Protein AF-0000000085048408 (afdb_homodimer)

Structure (mmCIF, N/CA/C/O backbone):
data_AF-0000000085048408-model_v1
#
loop_
_entity.id
_entity.type
_entity.pdbx_description
1 polymer 'Transmembrane protein'
#
loop_
_atom_site.group_PDB
_atom_site.id
_atom_site.type_symbol
_atom_site.label_atom_id
_atom_site.label_alt_id
_atom_site.label_comp_id
_atom_site.label_asym_id
_atom_site.label_entity_id
_atom_site.label_seq_id
_atom_site.pdbx_PDB_ins_code
_atom_site.Cartn_x
_atom_site.Cartn_y
_atom_site.Cartn_z
_atom_site.occupancy
_atom_site.B_iso_or_equiv
_atom_site.auth_seq_id
_atom_site.auth_comp_id
_atom_site.auth_asym_id
_atom_site.auth_atom_id
_atom_site.pdbx_PDB_model_num
ATOM 1 N N . MET A 1 1 ? -21.219 2.717 27.375 1 43.56 1 MET A N 1
ATOM 2 C CA . MET A 1 1 ? -20.125 3.461 26.766 1 43.56 1 MET A CA 1
ATOM 3 C C . MET A 1 1 ? -20.656 4.664 25.984 1 43.56 1 MET A C 1
ATOM 5 O O . MET A 1 1 ? -21.641 4.559 25.266 1 43.56 1 MET A O 1
ATOM 9 N N . ASN A 1 2 ? -20.5 5.809 26.312 1 48.56 2 ASN A N 1
ATOM 10 C CA . ASN A 1 2 ? -20.953 7.035 25.656 1 48.56 2 ASN A CA 1
ATOM 11 C C . ASN A 1 2 ? -20.469 7.109 24.219 1 48.56 2 ASN A C 1
ATOM 13 O O . ASN A 1 2 ? -19.281 7.316 23.953 1 48.56 2 ASN A O 1
ATOM 17 N N . LEU A 1 3 ? -21.125 6.461 23.297 1 58.81 3 LEU A N 1
ATOM 18 C CA . LEU A 1 3 ? -20.906 6.398 21.859 1 58.81 3 LEU A CA 1
ATOM 19 C C . LEU A 1 3 ? -20.766 7.793 21.266 1 58.81 3 LEU A C 1
ATOM 21 O O . LEU A 1 3 ? -20.75 7.957 20.047 1 58.81 3 LEU A O 1
ATOM 25 N N . LYS A 1 4 ? -20.688 8.773 22.141 1 65.94 4 LYS A N 1
ATOM 26 C CA . LYS A 1 4 ? -20.734 10.164 21.688 1 65.94 4 LYS A CA 1
ATOM 27 C C . LYS A 1 4 ? -19.344 10.711 21.422 1 65.94 4 LYS A C 1
ATOM 29 O O . LYS A 1 4 ? -19.188 11.75 20.781 1 65.94 4 LYS A O 1
ATOM 34 N N . THR A 1 5 ? -18.375 9.93 21.969 1 79.12 5 THR A N 1
ATOM 35 C CA . THR A 1 5 ? -17.047 10.492 21.734 1 79.12 5 THR A CA 1
ATOM 36 C C . THR A 1 5 ? -16.484 10.008 20.391 1 79.12 5 THR A C 1
ATOM 38 O O . THR A 1 5 ? -16.875 8.945 19.906 1 79.12 5 THR A O 1
ATOM 41 N N . PRO A 1 6 ? -15.758 10.781 19.75 1 79.81 6 PRO A N 1
ATOM 42 C CA . PRO A 1 6 ? -15.141 10.398 18.469 1 79.81 6 PRO A CA 1
ATOM 43 C C . PRO A 1 6 ? -14.414 9.055 18.547 1 79.81 6 PRO A C 1
ATOM 45 O O . PRO A 1 6 ? -14.484 8.266 17.609 1 79.81 6 PRO A O 1
ATOM 48 N N . ALA A 1 7 ? -13.859 8.781 19.641 1 82.69 7 ALA A N 1
ATOM 49 C CA . ALA A 1 7 ? -13.156 7.516 19.812 1 82.69 7 ALA A CA 1
ATOM 50 C C . ALA A 1 7 ? -14.133 6.348 19.844 1 82.69 7 ALA A C 1
ATOM 52 O O . ALA A 1 7 ? -13.859 5.277 19.297 1 82.69 7 ALA A O 1
ATOM 53 N N . ALA A 1 8 ? -15.188 6.562 20.516 1 84.75 8 ALA A N 1
ATOM 54 C CA . ALA A 1 8 ? -16.203 5.523 20.594 1 84.75 8 ALA A CA 1
ATOM 55 C C . ALA A 1 8 ? -16.859 5.273 19.25 1 84.75 8 ALA A C 1
ATOM 57 O O . ALA A 1 8 ? -17.094 4.125 18.859 1 84.75 8 ALA A O 1
ATOM 58 N N . GLU A 1 9 ? -17.141 6.328 18.562 1 88 9 GLU A N 1
ATOM 59 C CA . GLU A 1 9 ? -17.703 6.203 17.219 1 88 9 GLU A CA 1
ATOM 60 C C . GLU A 1 9 ? -16.75 5.441 16.297 1 88 9 GLU A C 1
ATOM 62 O O . GLU A 1 9 ? -17.188 4.594 15.508 1 88 9 GLU A O 1
ATOM 67 N N . TYR A 1 10 ? -15.523 5.789 16.406 1 91.56 10 TYR A N 1
ATOM 68 C CA . TYR A 1 10 ? -14.5 5.09 15.641 1 91.56 10 TYR A CA 1
ATOM 69 C C . TYR A 1 10 ? -14.484 3.604 15.969 1 91.56 10 TYR A C 1
ATOM 71 O O . TYR A 1 10 ? -14.508 2.762 15.062 1 91.56 10 TYR A O 1
ATOM 79 N N . ALA A 1 11 ? -14.492 3.25 17.188 1 91.94 11 ALA A N 1
ATOM 80 C CA . ALA A 1 11 ? -14.422 1.857 17.625 1 91.94 11 ALA A CA 1
ATOM 81 C C . ALA A 1 11 ? -15.648 1.076 17.141 1 91.94 11 ALA A C 1
ATOM 83 O O . ALA A 1 11 ? -15.523 -0.067 16.703 1 91.94 11 ALA A O 1
ATOM 84 N N . ILE A 1 12 ? -16.781 1.684 17.266 1 92.94 12 ILE A N 1
ATOM 85 C CA . ILE A 1 12 ? -18.016 1.02 16.859 1 92.94 12 ILE A CA 1
ATOM 86 C C . ILE A 1 12 ? -18.031 0.821 15.344 1 92.94 12 ILE A C 1
ATOM 88 O O . ILE A 1 12 ? -18.359 -0.266 14.859 1 92.94 12 ILE A O 1
ATOM 92 N N . GLN A 1 13 ? -17.688 1.889 14.625 1 94.81 13 GLN A N 1
ATOM 93 C CA . GLN A 1 13 ? -17.672 1.788 13.172 1 94.81 13 GLN A CA 1
ATOM 94 C C . GLN A 1 13 ? -16.672 0.729 12.703 1 94.81 13 GLN A C 1
ATOM 96 O O . GLN A 1 13 ? -16.984 -0.072 11.82 1 94.81 13 GLN A O 1
ATOM 101 N N . MET A 1 14 ? -15.555 0.75 13.359 1 96.06 14 MET A N 1
ATOM 102 C CA . MET A 1 14 ? -14.547 -0.249 13.023 1 96.06 14 MET A CA 1
ATOM 103 C C . MET A 1 14 ? -15.055 -1.656 13.32 1 96.06 14 MET A C 1
ATOM 105 O O . MET A 1 14 ? -14.875 -2.57 12.516 1 96.06 14 MET A O 1
ATOM 109 N N . THR A 1 15 ? -15.633 -1.834 14.484 1 95.88 15 THR A N 1
ATOM 110 C CA . THR A 1 15 ? -16.172 -3.135 14.875 1 95.88 15 THR A CA 1
ATOM 111 C C . THR A 1 15 ? -17.25 -3.6 13.906 1 95.88 15 THR A C 1
ATOM 113 O O . THR A 1 15 ? -17.266 -4.77 13.508 1 95.88 15 THR A O 1
ATOM 116 N N . LEU A 1 16 ? -18.031 -2.682 13.523 1 97.06 16 LEU A N 1
ATOM 117 C CA . LEU A 1 16 ? -19.109 -3.016 12.602 1 97.06 16 LEU A CA 1
ATOM 118 C C . LEU A 1 16 ? -18.562 -3.434 11.242 1 97.06 16 LEU A C 1
ATOM 120 O O . LEU A 1 16 ? -19.016 -4.41 10.656 1 97.06 16 LEU A O 1
ATOM 124 N N . TRP A 1 17 ? -17.578 -2.697 10.734 1 97.75 17 TRP A N 1
ATOM 125 C CA . TRP A 1 17 ? -16.969 -3.045 9.461 1 97.75 17 TRP A CA 1
ATOM 126 C C . TRP A 1 17 ? -16.266 -4.395 9.547 1 97.75 17 TRP A C 1
ATOM 128 O O . TRP A 1 17 ? -16.312 -5.188 8.602 1 97.75 17 TRP A O 1
ATOM 138 N N . MET A 1 18 ? -15.664 -4.656 10.68 1 97.12 18 MET A N 1
ATOM 139 C CA . MET A 1 18 ? -14.945 -5.914 10.852 1 97.12 18 MET A CA 1
ATOM 140 C C . MET A 1 18 ? -15.914 -7.086 10.969 1 97.12 18 MET A C 1
ATOM 142 O O . MET A 1 18 ? -15.633 -8.18 10.469 1 97.12 18 MET A O 1
ATOM 146 N N . ALA A 1 19 ? -16.969 -6.891 11.664 1 97.94 19 ALA A N 1
ATOM 147 C CA . ALA A 1 19 ? -18 -7.922 11.742 1 97.94 19 ALA A CA 1
ATOM 148 C C . ALA A 1 19 ? -18.578 -8.219 10.359 1 97.94 19 ALA A C 1
ATOM 150 O O . ALA A 1 19 ? -18.766 -9.391 10 1 97.94 19 ALA A O 1
ATOM 151 N N . LEU A 1 20 ? -18.875 -7.145 9.664 1 98.12 20 LEU A N 1
ATOM 152 C CA . LEU A 1 20 ? -19.375 -7.32 8.305 1 98.12 20 LEU A CA 1
ATOM 153 C C . LEU A 1 20 ? -18.359 -8.039 7.43 1 98.12 20 LEU A C 1
ATOM 155 O O . LEU A 1 20 ? -18.719 -8.891 6.613 1 98.12 20 LEU A O 1
ATOM 159 N N . TYR A 1 21 ? -17.141 -7.723 7.551 1 98.19 21 TYR A N 1
ATOM 160 C CA . TYR A 1 21 ? -16.062 -8.406 6.84 1 98.19 21 TYR A CA 1
ATOM 161 C C . TYR A 1 21 ? -16.062 -9.898 7.137 1 98.19 21 TYR A C 1
ATOM 163 O O . TYR A 1 21 ? -16.047 -10.719 6.215 1 98.19 21 TYR A O 1
ATOM 171 N N . ALA A 1 22 ? -16.062 -10.227 8.414 1 98.31 22 ALA A N 1
ATOM 172 C CA . ALA A 1 22 ? -16.062 -11.625 8.82 1 98.31 22 ALA A CA 1
ATOM 173 C C . ALA A 1 22 ? -17.266 -12.367 8.234 1 98.31 22 ALA A C 1
ATOM 175 O O . ALA A 1 22 ? -17.109 -13.461 7.68 1 98.31 22 ALA A O 1
ATOM 176 N N . GLY A 1 23 ? -18.391 -11.773 8.344 1 98.38 23 GLY A N 1
ATOM 177 C CA . GLY A 1 23 ? -19.594 -12.398 7.816 1 98.38 23 GLY A CA 1
ATOM 178 C C . GLY A 1 23 ? -19.531 -12.609 6.312 1 98.38 23 GLY A C 1
ATOM 179 O O . GLY A 1 23 ? -19.875 -13.68 5.82 1 98.38 23 GLY A O 1
ATOM 180 N N . LEU A 1 24 ? -19.172 -11.562 5.594 1 98.25 24 LEU A N 1
ATOM 181 C CA . LEU A 1 24 ? -19.109 -11.648 4.141 1 98.25 24 LEU A CA 1
ATOM 182 C C . LEU A 1 24 ? -18.031 -12.641 3.701 1 98.25 24 LEU A C 1
ATOM 184 O O . LEU A 1 24 ? -18.219 -13.352 2.711 1 98.25 24 LEU A O 1
ATOM 188 N N . LEU A 1 25 ? -16.938 -12.641 4.422 1 97.56 25 LEU A N 1
ATOM 189 C CA . LEU A 1 25 ? -15.875 -13.586 4.094 1 97.56 25 LEU A CA 1
ATOM 190 C C . LEU A 1 25 ? -16.328 -15.023 4.312 1 97.56 25 LEU A C 1
ATOM 192 O O . LEU A 1 25 ? -16.188 -15.867 3.426 1 97.56 25 LEU A O 1
ATOM 196 N N . ILE A 1 26 ? -16.859 -15.273 5.477 1 98 26 ILE A N 1
ATOM 197 C CA . ILE A 1 26 ? -17.344 -16.609 5.801 1 98 26 ILE A CA 1
ATOM 198 C C . ILE A 1 26 ? -18.438 -17.016 4.82 1 98 26 ILE A C 1
ATOM 200 O O . ILE A 1 26 ? -18.438 -18.141 4.309 1 98 26 ILE A O 1
ATOM 204 N N . GLY A 1 27 ? -19.328 -16.141 4.617 1 97.88 27 GLY A N 1
ATOM 205 C CA . GLY A 1 27 ? -20.391 -16.422 3.664 1 97.88 27 GLY A CA 1
ATOM 206 C C . GLY A 1 27 ? -19.875 -16.734 2.273 1 97.88 27 GLY A C 1
ATOM 207 O O . GLY A 1 27 ? -20.344 -17.656 1.622 1 97.88 27 GLY A O 1
ATOM 208 N N . ALA A 1 28 ? -18.969 -15.938 1.791 1 97.25 28 ALA A N 1
ATOM 209 C CA . ALA A 1 28 ? -18.391 -16.172 0.472 1 97.25 28 ALA A CA 1
ATOM 210 C C . ALA A 1 28 ? -17.688 -17.531 0.41 1 97.25 28 ALA A C 1
ATOM 212 O O . ALA A 1 28 ? -17.875 -18.281 -0.547 1 97.25 28 ALA A O 1
ATOM 213 N N . ILE A 1 29 ? -16.969 -17.844 1.441 1 96.88 29 ILE A N 1
ATOM 214 C CA . ILE A 1 29 ? -16.219 -19.094 1.489 1 96.88 29 ILE A CA 1
ATOM 215 C C . ILE A 1 29 ? -17.188 -20.281 1.483 1 96.88 29 ILE A C 1
ATOM 217 O O . ILE A 1 29 ? -17.031 -21.219 0.712 1 96.88 29 ILE A O 1
ATOM 221 N N . LEU A 1 30 ? -18.188 -20.172 2.301 1 97.44 30 LEU A N 1
ATOM 222 C CA . LEU A 1 30 ? -19.156 -21.25 2.398 1 97.44 30 LEU A CA 1
ATOM 223 C C . LEU A 1 30 ? -19.891 -21.438 1.081 1 97.44 30 LEU A C 1
ATOM 225 O O . LEU A 1 30 ? -20.109 -22.578 0.638 1 97.44 30 LEU A O 1
ATOM 229 N N . TYR A 1 31 ? -20.266 -20.328 0.541 1 97.56 31 TYR A N 1
ATOM 230 C CA . TYR A 1 31 ? -20.984 -20.406 -0.722 1 97.56 31 TYR A CA 1
ATOM 231 C C . TYR A 1 31 ? -20.109 -21 -1.818 1 97.56 31 TYR A C 1
ATOM 233 O O . TYR A 1 31 ? -20.547 -21.859 -2.578 1 97.56 31 TYR A O 1
ATOM 241 N N . ILE A 1 32 ? -18.938 -20.562 -1.934 1 95.94 32 ILE A N 1
ATOM 242 C CA . ILE A 1 32 ? -18.016 -20.984 -2.99 1 95.94 32 ILE A CA 1
ATOM 243 C C . ILE A 1 32 ? -17.672 -22.469 -2.809 1 95.94 32 ILE A C 1
ATOM 245 O O . ILE A 1 32 ? -17.609 -23.219 -3.781 1 95.94 32 ILE A O 1
ATOM 249 N N . LYS A 1 33 ? -17.484 -22.828 -1.554 1 95.62 33 LYS A N 1
ATOM 250 C CA . LYS A 1 33 ? -17.172 -24.219 -1.265 1 95.62 33 LYS A CA 1
ATOM 251 C C . LYS A 1 33 ? -18.359 -25.125 -1.596 1 95.62 33 LYS A C 1
ATOM 253 O O . LYS A 1 33 ? -18.172 -26.234 -2.094 1 95.62 33 LYS A O 1
ATOM 258 N N . ALA A 1 34 ? -19.5 -24.672 -1.442 1 96.81 34 ALA A N 1
ATOM 259 C CA . ALA A 1 34 ? -20.703 -25.469 -1.607 1 96.81 34 ALA A CA 1
ATOM 260 C C . ALA A 1 34 ? -21.125 -25.531 -3.072 1 96.81 34 ALA A C 1
ATOM 262 O O . ALA A 1 34 ? -21.609 -26.562 -3.541 1 96.81 34 ALA A O 1
ATOM 263 N N . ASN A 1 35 ? -20.922 -24.422 -3.822 1 97.38 35 ASN A N 1
ATOM 264 C CA . ASN A 1 35 ? -21.547 -24.328 -5.141 1 97.38 35 ASN A CA 1
ATOM 265 C C . ASN A 1 35 ? -20.5 -24.281 -6.246 1 97.38 35 ASN A C 1
ATOM 267 O O . ASN A 1 35 ? -20.828 -24.422 -7.426 1 97.38 35 ASN A O 1
ATOM 271 N N . HIS A 1 36 ? -19.281 -23.984 -5.941 1 96.12 36 HIS A N 1
ATOM 272 C CA . HIS A 1 36 ? -18.172 -23.922 -6.879 1 96.12 36 HIS A CA 1
ATOM 273 C C . HIS A 1 36 ? -18.5 -23.047 -8.078 1 96.12 36 HIS A C 1
ATOM 275 O O . HIS A 1 36 ? -18.375 -23.469 -9.227 1 96.12 36 HIS A O 1
ATOM 281 N N . PRO A 1 37 ? -18.953 -21.844 -7.711 1 95.62 37 PRO A N 1
ATOM 282 C CA . PRO A 1 37 ? -19.297 -20.922 -8.805 1 95.62 37 PRO A CA 1
ATOM 283 C C . PRO A 1 37 ? -18.094 -20.578 -9.688 1 95.62 37 PRO A C 1
ATOM 285 O O . PRO A 1 37 ? -16.953 -20.734 -9.25 1 95.62 37 PRO A O 1
ATOM 288 N N . THR A 1 38 ? -18.344 -20.219 -10.969 1 93.12 38 THR A N 1
ATOM 289 C CA . THR A 1 38 ? -17.297 -19.812 -11.898 1 93.12 38 THR A CA 1
ATOM 290 C C . THR A 1 38 ? -17.672 -18.5 -12.586 1 93.12 38 THR A C 1
ATOM 292 O O . THR A 1 38 ? -18.75 -17.969 -12.359 1 93.12 38 THR A O 1
ATOM 295 N N . GLY A 1 39 ? -16.688 -17.922 -13.219 1 93.5 39 GLY A N 1
ATOM 296 C CA . GLY A 1 39 ? -16.969 -16.75 -14.039 1 93.5 39 GLY A CA 1
ATOM 297 C C . GLY A 1 39 ? -17.281 -15.516 -13.219 1 93.5 39 GLY A C 1
ATOM 298 O O . GLY A 1 39 ? -16.656 -15.273 -12.188 1 93.5 39 GLY A O 1
ATOM 299 N N . PRO A 1 40 ? -18.203 -14.664 -13.711 1 95.31 40 PRO A N 1
ATOM 300 C CA . PRO A 1 40 ? -18.5 -13.375 -13.086 1 95.31 40 PRO A CA 1
ATOM 301 C C . PRO A 1 40 ? -19.031 -13.508 -11.664 1 95.31 40 PRO A C 1
ATOM 303 O O . PRO A 1 40 ? -18.781 -12.641 -10.82 1 95.31 40 PRO A O 1
ATOM 306 N N . LEU A 1 41 ? -19.75 -14.578 -11.406 1 96.5 41 LEU A N 1
ATOM 307 C CA . LEU A 1 41 ? -20.281 -14.773 -10.062 1 96.5 41 LEU A CA 1
ATOM 308 C C . LEU A 1 41 ? -19.156 -14.992 -9.055 1 96.5 41 LEU A C 1
ATOM 310 O O . LEU A 1 41 ? -19.203 -14.453 -7.949 1 96.5 41 LEU A O 1
ATOM 314 N N . LEU A 1 42 ? -18.141 -15.781 -9.414 1 96.88 42 LEU A N 1
ATOM 315 C CA . LEU A 1 42 ? -17 -16.016 -8.539 1 96.88 42 LEU A CA 1
ATOM 316 C C . LEU A 1 42 ? -16.266 -14.703 -8.258 1 96.88 42 LEU A C 1
ATOM 318 O O . LEU A 1 42 ? -15.875 -14.438 -7.121 1 96.88 42 LEU A O 1
ATOM 322 N N . TYR A 1 43 ? -16.156 -13.93 -9.32 1 96.5 43 TYR A N 1
ATOM 323 C CA . TYR A 1 43 ? -15.484 -12.641 -9.164 1 96.5 43 TYR A CA 1
ATOM 324 C C . TYR A 1 43 ? -16.281 -11.719 -8.258 1 96.5 43 TYR A C 1
ATOM 326 O O . TYR A 1 43 ? -15.711 -11.031 -7.406 1 96.5 43 TYR A O 1
ATOM 334 N N . ALA A 1 44 ? -17.547 -11.68 -8.414 1 97.12 44 ALA A N 1
ATOM 335 C CA . ALA A 1 44 ? -18.406 -10.852 -7.578 1 97.12 44 ALA A CA 1
ATOM 336 C C . ALA A 1 44 ? -18.328 -11.273 -6.117 1 97.12 44 ALA A C 1
ATOM 338 O O . ALA A 1 44 ? -18.219 -10.438 -5.223 1 97.12 44 ALA A O 1
ATOM 339 N N . LEU A 1 45 ? -18.375 -12.531 -5.887 1 97.56 45 LEU A N 1
ATOM 340 C CA . LEU A 1 45 ? -18.297 -13.062 -4.531 1 97.56 45 LEU A CA 1
ATOM 341 C C . LEU A 1 45 ? -16.938 -12.75 -3.908 1 97.56 45 LEU A C 1
ATOM 343 O O . LEU A 1 45 ? -16.844 -12.461 -2.713 1 97.56 45 LEU A O 1
ATOM 347 N N . ALA A 1 46 ? -15.922 -12.836 -4.75 1 96.94 46 ALA A N 1
ATOM 348 C CA . ALA A 1 46 ? -14.555 -12.625 -4.273 1 96.94 46 ALA A CA 1
ATOM 349 C C . ALA A 1 46 ? -14.359 -11.195 -3.781 1 96.94 46 ALA A C 1
ATOM 351 O O . ALA A 1 46 ? -13.547 -10.945 -2.891 1 96.94 46 ALA A O 1
ATOM 352 N N . VAL A 1 47 ? -15.094 -10.258 -4.293 1 97.5 47 VAL A N 1
ATOM 353 C CA . VAL A 1 47 ? -14.914 -8.844 -4 1 97.5 47 VAL A CA 1
ATOM 354 C C . VAL A 1 47 ? -15.672 -8.477 -2.727 1 97.5 47 VAL A C 1
ATOM 356 O O . VAL A 1 47 ? -15.352 -7.477 -2.076 1 97.5 47 VAL A O 1
ATOM 359 N N . LEU A 1 48 ? -16.578 -9.25 -2.326 1 97.62 48 LEU A N 1
ATOM 360 C CA . LEU A 1 48 ? -17.516 -8.914 -1.252 1 97.62 48 LEU A CA 1
ATOM 361 C C . LEU A 1 48 ? -16.75 -8.609 0.04 1 97.62 48 LEU A C 1
ATOM 363 O O . LEU A 1 48 ? -17 -7.578 0.675 1 97.62 48 LEU A O 1
ATOM 367 N N . PRO A 1 49 ? -15.789 -9.422 0.471 1 97.44 49 PRO A N 1
ATOM 368 C CA . PRO A 1 49 ? -15.109 -9.156 1.739 1 97.44 49 PRO A CA 1
ATOM 369 C C . PRO A 1 49 ? -14.266 -7.879 1.699 1 97.44 49 PRO A C 1
ATOM 371 O O . PRO A 1 49 ? -13.953 -7.312 2.746 1 97.44 49 PRO A O 1
ATOM 374 N N . ALA A 1 50 ? -13.883 -7.48 0.523 1 97.88 50 ALA A N 1
ATOM 375 C CA . ALA A 1 50 ? -13.055 -6.281 0.382 1 97.88 50 ALA A CA 1
ATOM 376 C C . ALA A 1 50 ? -13.859 -5.02 0.684 1 97.88 50 ALA A C 1
ATOM 378 O O . ALA A 1 50 ? -13.305 -4.004 1.096 1 97.88 50 ALA A O 1
ATOM 379 N N . LEU A 1 51 ? -15.156 -5.023 0.506 1 98.06 51 LEU A N 1
ATOM 380 C CA . LEU A 1 51 ? -16 -3.844 0.669 1 98.06 51 LEU A CA 1
ATOM 381 C C . LEU A 1 51 ? -15.945 -3.33 2.104 1 98.06 51 LEU A C 1
ATOM 383 O O . LEU A 1 51 ? -15.664 -2.152 2.336 1 98.06 51 LEU A O 1
ATOM 387 N N . PRO A 1 52 ? -16.094 -4.211 3.102 1 98.44 52 PRO A N 1
ATOM 388 C CA . PRO A 1 52 ? -15.969 -3.725 4.477 1 98.44 52 PRO A CA 1
ATOM 389 C C . PRO A 1 52 ? -14.562 -3.219 4.805 1 98.44 52 PRO A C 1
ATOM 391 O O . PRO A 1 52 ? -14.406 -2.322 5.637 1 98.44 52 PRO A O 1
ATOM 394 N N . ILE A 1 53 ? -13.586 -3.791 4.199 1 97.94 53 ILE A N 1
ATOM 395 C CA . ILE A 1 53 ? -12.227 -3.285 4.383 1 97.94 53 ILE A CA 1
ATOM 396 C C . ILE A 1 53 ? -12.148 -1.837 3.908 1 97.94 53 ILE A C 1
ATOM 398 O O . ILE A 1 53 ? -11.516 -1 4.555 1 97.94 53 ILE A O 1
ATOM 402 N N . GLY A 1 54 ? -12.812 -1.579 2.771 1 98.19 54 GLY A N 1
ATOM 403 C CA . GLY A 1 54 ? -12.953 -0.193 2.355 1 98.19 54 GLY A CA 1
ATOM 404 C C . GLY A 1 54 ? -13.602 0.684 3.41 1 98.19 54 GLY A C 1
ATOM 405 O O . GLY A 1 54 ? -13.195 1.827 3.615 1 98.19 54 GLY A O 1
ATOM 406 N N . GLY A 1 55 ? -14.602 0.186 4.055 1 98.06 55 GLY A N 1
ATOM 407 C CA . GLY A 1 55 ? -15.25 0.906 5.141 1 98.06 55 GLY A CA 1
ATOM 408 C C . GLY A 1 55 ? -14.297 1.249 6.273 1 98.06 55 GLY A C 1
ATOM 409 O O . GLY A 1 55 ? -14.367 2.342 6.84 1 98.06 55 GLY A O 1
ATOM 410 N N . THR A 1 56 ? -13.422 0.306 6.605 1 97.94 56 THR A N 1
ATOM 411 C CA . THR A 1 56 ? -12.461 0.572 7.672 1 97.94 56 THR A CA 1
ATOM 412 C C . THR A 1 56 ? -11.492 1.675 7.266 1 97.94 56 THR A C 1
ATOM 414 O O . THR A 1 56 ? -11.07 2.479 8.102 1 97.94 56 THR A O 1
ATOM 417 N N . ILE A 1 57 ? -11.156 1.731 6.012 1 97.94 57 ILE A N 1
ATOM 418 C CA . ILE A 1 57 ? -10.234 2.738 5.504 1 97.94 57 ILE A CA 1
ATOM 419 C C . ILE A 1 57 ? -10.875 4.121 5.598 1 97.94 57 ILE A C 1
ATOM 421 O O . ILE A 1 57 ? -10.273 5.055 6.137 1 97.94 57 ILE A O 1
ATOM 425 N N . VAL A 1 58 ? -12.125 4.219 5.125 1 97 58 VAL A N 1
ATOM 426 C CA . VAL A 1 58 ? -12.844 5.488 5.168 1 97 58 VAL A CA 1
ATOM 427 C C . VAL A 1 58 ? -13.008 5.934 6.621 1 97 58 VAL A C 1
ATOM 429 O O . VAL A 1 58 ? -12.836 7.113 6.934 1 97 58 VAL A O 1
ATOM 432 N N . THR A 1 59 ? -13.336 4.996 7.465 1 97.5 59 THR A N 1
ATOM 433 C CA . THR A 1 59 ? -13.5 5.293 8.883 1 97.5 59 THR A CA 1
ATOM 434 C C . THR A 1 59 ? -12.195 5.836 9.477 1 97.5 59 THR A C 1
ATOM 436 O O . THR A 1 59 ? -12.211 6.812 10.227 1 97.5 59 THR A O 1
ATOM 439 N N . PHE A 1 60 ? -11.109 5.188 9.125 1 96.88 60 PHE A N 1
ATOM 440 C CA . PHE A 1 60 ? -9.805 5.602 9.625 1 96.88 60 PHE A CA 1
ATOM 441 C C . PHE A 1 60 ? -9.445 6.988 9.109 1 96.88 60 PHE A C 1
ATOM 443 O O . PHE A 1 60 ? -8.984 7.84 9.867 1 96.88 60 PHE A O 1
ATOM 450 N N . LEU A 1 61 ? -9.672 7.285 7.793 1 95.56 61 LEU A N 1
ATOM 451 C CA . LEU A 1 61 ? -9.375 8.586 7.199 1 95.56 61 LEU A CA 1
ATOM 452 C C . LEU A 1 61 ? -10.234 9.68 7.824 1 95.56 61 LEU A C 1
ATOM 454 O O . LEU A 1 61 ? -9.75 10.781 8.086 1 95.56 61 LEU A O 1
ATOM 458 N N . ARG A 1 62 ? -11.516 9.414 8.07 1 94.44 62 ARG A N 1
ATOM 459 C CA . ARG A 1 62 ? -12.398 10.367 8.719 1 94.44 62 ARG A CA 1
ATOM 460 C C . ARG A 1 62 ? -11.953 10.641 10.156 1 94.44 62 ARG A C 1
ATOM 462 O O . ARG A 1 62 ? -12.078 11.766 10.648 1 94.44 62 ARG A O 1
ATOM 469 N N . PHE A 1 63 ? -11.539 9.539 10.773 1 94.69 63 PHE A N 1
ATOM 470 C CA . PHE A 1 63 ? -11.039 9.688 12.133 1 94.69 63 PHE A CA 1
ATOM 471 C C . PHE A 1 63 ? -9.867 10.664 12.172 1 94.69 63 PHE A C 1
ATOM 473 O O . PHE A 1 63 ? -9.797 11.523 13.055 1 94.69 63 PHE A O 1
ATOM 480 N N . ILE A 1 64 ? -8.977 10.57 11.219 1 94.06 64 ILE A N 1
ATOM 481 C CA . ILE A 1 64 ? -7.84 11.484 11.125 1 94.06 64 ILE A CA 1
ATOM 482 C C . ILE A 1 64 ? -8.344 12.906 10.922 1 94.06 64 ILE A C 1
ATOM 484 O O . ILE A 1 64 ? -7.883 13.844 11.586 1 94.06 64 ILE A O 1
ATOM 488 N N . GLU A 1 65 ? -9.266 13.047 9.992 1 92.12 65 GLU A N 1
ATOM 489 C CA . GLU A 1 65 ? -9.789 14.367 9.633 1 92.12 65 GLU A CA 1
ATOM 490 C C . GLU A 1 65 ? -10.484 15.023 10.82 1 92.12 65 GLU A C 1
ATOM 492 O O . GLU A 1 65 ? -10.445 16.25 10.969 1 92.12 65 GLU A O 1
ATOM 497 N N . ARG A 1 66 ? -11.07 14.258 11.656 1 92.25 66 ARG A N 1
ATOM 498 C CA . ARG A 1 66 ? -11.875 14.797 12.75 1 92.25 66 ARG A CA 1
ATOM 499 C C . ARG A 1 66 ? -11.047 14.969 14.016 1 92.25 66 ARG A C 1
ATOM 501 O O . ARG A 1 66 ? -11.523 15.516 15.008 1 92.25 66 ARG A O 1
ATOM 508 N N . SER A 1 67 ? -9.867 14.484 14 1 92.31 67 SER A N 1
ATOM 509 C CA . SER A 1 67 ? -8.992 14.586 15.164 1 92.31 67 SER A CA 1
ATOM 510 C C . SER A 1 67 ? -8.445 16 15.32 1 92.31 67 SER A C 1
ATOM 512 O O . SER A 1 67 ? -8.414 16.766 14.359 1 92.31 67 SER A O 1
ATOM 514 N N . ASP A 1 68 ? -8.172 16.312 16.562 1 93 68 ASP A N 1
ATOM 515 C CA . ASP A 1 68 ? -7.523 17.609 16.766 1 93 68 ASP A CA 1
ATOM 516 C C . ASP A 1 68 ? -6.199 17.688 16.016 1 93 68 ASP A C 1
ATOM 518 O O . ASP A 1 68 ? -5.695 16.672 15.523 1 93 68 ASP A O 1
ATOM 522 N N . GLU A 1 69 ? -5.672 18.906 15.945 1 91.88 69 GLU A N 1
ATOM 523 C CA . GLU A 1 69 ? -4.52 19.188 15.094 1 91.88 69 GLU A CA 1
ATOM 524 C C . GLU A 1 69 ? -3.303 18.375 15.508 1 91.88 69 GLU A C 1
ATOM 526 O O . GLU A 1 69 ? -2.58 17.844 14.664 1 91.88 69 GLU A O 1
ATOM 531 N N . PHE A 1 70 ? -3.1 18.297 16.797 1 91.38 70 PHE A N 1
ATOM 532 C CA . PHE A 1 70 ? -1.935 17.578 17.297 1 91.38 70 PHE A CA 1
ATOM 533 C C . PHE A 1 70 ? -2.016 16.109 16.953 1 91.38 70 PHE A C 1
ATOM 535 O O . PHE A 1 70 ? -1.064 15.531 16.422 1 91.38 70 PHE A O 1
ATOM 542 N N . ILE A 1 71 ? -3.156 15.469 17.25 1 91.56 71 ILE A N 1
ATOM 543 C CA . ILE A 1 71 ? -3.365 14.047 16.984 1 91.56 71 ILE A CA 1
ATOM 544 C C . ILE A 1 71 ? -3.307 13.789 15.477 1 91.56 71 ILE A C 1
ATOM 546 O O . ILE A 1 71 ? -2.699 12.812 15.031 1 91.56 71 ILE A O 1
ATOM 550 N N . ARG A 1 72 ? -3.859 14.633 14.68 1 94.06 72 ARG A N 1
ATOM 551 C CA . ARG A 1 72 ? -3.852 14.508 13.227 1 94.06 72 ARG A CA 1
ATOM 552 C C . ARG A 1 72 ? -2.428 14.516 12.688 1 94.06 72 ARG A C 1
ATOM 554 O O . ARG A 1 72 ? -2.074 13.695 11.836 1 94.06 72 ARG A O 1
ATOM 561 N N . ALA A 1 73 ? -1.645 15.453 13.18 1 92.75 73 ALA A N 1
ATOM 562 C CA . ALA A 1 73 ? -0.265 15.57 12.719 1 92.75 73 ALA A CA 1
ATOM 563 C C . ALA A 1 73 ? 0.532 14.305 13.031 1 92.75 73 ALA A C 1
ATOM 565 O O . ALA A 1 73 ? 1.3 13.828 12.195 1 92.75 73 ALA A O 1
ATOM 566 N N . MET A 1 74 ? 0.292 13.805 14.195 1 92.56 74 MET A N 1
ATOM 567 C CA . MET A 1 74 ? 0.987 12.594 14.617 1 92.56 74 MET A CA 1
ATOM 568 C C . MET A 1 74 ? 0.558 11.398 13.773 1 92.56 74 MET A C 1
ATOM 570 O O . MET A 1 74 ? 1.397 10.609 13.328 1 92.56 74 MET A O 1
ATOM 574 N N . MET A 1 75 ? -0.722 11.25 13.562 1 93.94 75 MET A N 1
ATOM 575 C CA . MET A 1 75 ? -1.242 10.133 12.773 1 93.94 75 MET A CA 1
ATOM 576 C C . MET A 1 75 ? -0.753 10.211 11.328 1 93.94 75 MET A C 1
ATOM 578 O O . MET A 1 75 ? -0.397 9.195 10.734 1 93.94 75 MET A O 1
ATOM 582 N N . VAL A 1 76 ? -0.745 11.367 10.805 1 95 76 VAL A N 1
ATOM 583 C CA . VAL A 1 76 ? -0.309 11.57 9.422 1 95 76 VAL A CA 1
ATOM 584 C C . VAL A 1 76 ? 1.154 11.156 9.281 1 95 76 VAL A C 1
ATOM 586 O O . VAL A 1 76 ? 1.526 10.492 8.312 1 95 76 VAL A O 1
ATOM 589 N N . ARG A 1 77 ? 1.955 11.555 10.219 1 94.31 77 ARG A N 1
ATOM 590 C CA . ARG A 1 77 ? 3.357 11.148 10.188 1 94.31 77 ARG A CA 1
ATOM 591 C C . ARG A 1 77 ? 3.49 9.633 10.203 1 94.31 77 ARG A C 1
ATOM 593 O O . ARG A 1 77 ? 4.27 9.062 9.438 1 94.31 77 ARG A O 1
ATOM 600 N N . ARG A 1 78 ? 2.758 9.008 11.062 1 95.25 78 ARG A N 1
ATOM 601 C CA . ARG A 1 78 ? 2.781 7.555 11.148 1 95.25 78 ARG A CA 1
ATOM 602 C C . ARG A 1 78 ? 2.297 6.914 9.852 1 95.25 78 ARG A C 1
ATOM 604 O O . ARG A 1 78 ? 2.842 5.902 9.414 1 95.25 78 ARG A O 1
ATOM 611 N N . VAL A 1 79 ? 1.281 7.492 9.305 1 96.69 79 VAL A N 1
ATOM 612 C CA . VAL A 1 79 ? 0.72 6.973 8.062 1 96.69 79 VAL A CA 1
ATOM 613 C C . VAL A 1 79 ? 1.759 7.066 6.945 1 96.69 79 VAL A C 1
ATOM 615 O O . VAL A 1 79 ? 1.946 6.117 6.184 1 96.69 79 VAL A O 1
ATOM 618 N N . LEU A 1 80 ? 2.418 8.203 6.844 1 97 80 LEU A N 1
ATOM 619 C CA . LEU A 1 80 ? 3.42 8.414 5.805 1 97 80 LEU A CA 1
ATOM 620 C C . LEU A 1 80 ? 4.535 7.379 5.91 1 97 80 LEU A C 1
ATOM 622 O O . LEU A 1 80 ? 4.941 6.789 4.902 1 97 80 LEU A O 1
ATOM 626 N N . ILE A 1 81 ? 4.969 7.133 7.082 1 96.31 81 ILE A N 1
ATOM 627 C CA . ILE A 1 81 ? 6.039 6.164 7.309 1 96.31 81 ILE A CA 1
ATOM 628 C C . ILE A 1 81 ? 5.531 4.758 7.012 1 96.31 81 ILE A C 1
ATOM 630 O O . ILE A 1 81 ? 6.203 3.979 6.328 1 96.31 81 ILE A O 1
ATOM 634 N N . ALA A 1 82 ? 4.398 4.465 7.535 1 97.44 82 ALA A N 1
ATOM 635 C CA . ALA A 1 82 ? 3.811 3.145 7.336 1 97.44 82 ALA A CA 1
ATOM 636 C C . ALA A 1 82 ? 3.564 2.871 5.855 1 97.44 82 ALA A C 1
ATOM 638 O O . ALA A 1 82 ? 3.801 1.76 5.375 1 97.44 82 ALA A O 1
ATOM 639 N N . MET A 1 83 ? 3.033 3.885 5.211 1 97.38 83 MET A N 1
ATOM 640 C CA . MET A 1 83 ? 2.807 3.766 3.773 1 97.38 83 MET A CA 1
ATOM 641 C C . MET A 1 83 ? 4.117 3.52 3.035 1 97.38 83 MET A C 1
ATOM 643 O O . MET A 1 83 ? 4.195 2.637 2.178 1 97.38 83 MET A O 1
ATOM 647 N N . GLY A 1 84 ? 5.125 4.305 3.326 1 97.5 84 GLY A N 1
ATOM 648 C CA . GLY A 1 84 ? 6.418 4.113 2.691 1 97.5 84 GLY A CA 1
ATOM 649 C C . GLY A 1 84 ? 6.98 2.719 2.895 1 97.5 84 GLY A C 1
ATOM 650 O O . GLY A 1 84 ? 7.449 2.088 1.944 1 97.5 84 GLY A O 1
ATOM 651 N N . LEU A 1 85 ? 6.918 2.248 4.09 1 97.69 85 LEU A N 1
ATOM 652 C CA . LEU A 1 85 ? 7.418 0.917 4.418 1 97.69 85 LEU A CA 1
ATOM 653 C C . LEU A 1 85 ? 6.602 -0.161 3.715 1 97.69 85 LEU A C 1
ATOM 655 O O . LEU A 1 85 ? 7.16 -1.146 3.227 1 97.69 85 LEU A O 1
ATOM 659 N N . THR A 1 86 ? 5.301 0.006 3.707 1 98.12 86 THR A N 1
ATOM 660 C CA . THR A 1 86 ? 4.426 -0.956 3.047 1 98.12 86 THR A CA 1
ATOM 661 C C . THR A 1 86 ? 4.75 -1.051 1.56 1 98.12 86 THR A C 1
ATOM 663 O O . THR A 1 86 ? 4.84 -2.15 1.007 1 98.12 86 THR A O 1
ATOM 666 N N . LEU A 1 87 ? 4.883 0.1 0.948 1 98.19 87 LEU A N 1
ATOM 667 C CA . LEU A 1 87 ? 5.207 0.126 -0.475 1 98.19 87 LEU A CA 1
ATOM 668 C C . LEU A 1 87 ? 6.559 -0.522 -0.737 1 98.19 87 LEU A C 1
ATOM 670 O O . LEU A 1 87 ? 6.715 -1.28 -1.698 1 98.19 87 LEU A O 1
ATOM 674 N N . PHE A 1 88 ? 7.531 -0.256 0.093 1 98.31 88 PHE A N 1
ATOM 675 C CA . PHE A 1 88 ? 8.867 -0.815 -0.07 1 98.31 88 PHE A CA 1
ATOM 676 C C . PHE A 1 88 ? 8.844 -2.33 0.094 1 98.31 88 PHE A C 1
ATOM 678 O O . PHE A 1 88 ? 9.367 -3.059 -0.748 1 98.31 88 PHE A O 1
ATOM 685 N N . LEU A 1 89 ? 8.242 -2.764 1.154 1 97.94 89 LEU A N 1
ATOM 686 C CA . LEU A 1 89 ? 8.172 -4.195 1.43 1 97.94 89 LEU A CA 1
ATOM 687 C C . LEU A 1 89 ? 7.402 -4.922 0.331 1 97.94 89 LEU A C 1
ATOM 689 O O . LEU A 1 89 ? 7.785 -6.02 -0.08 1 97.94 89 LEU A O 1
ATOM 693 N N . SER A 1 90 ? 6.309 -4.316 -0.102 1 97.5 90 SER A N 1
ATOM 694 C CA . SER A 1 90 ? 5.562 -4.902 -1.208 1 97.5 90 SER A CA 1
ATOM 695 C C . SER A 1 90 ? 6.434 -5.043 -2.451 1 97.5 90 SER A C 1
ATOM 697 O O . SER A 1 90 ? 6.324 -6.023 -3.188 1 97.5 90 SER A O 1
ATOM 699 N N . THR A 1 91 ? 7.273 -4.062 -2.727 1 97.62 91 THR A N 1
ATOM 700 C CA . THR A 1 91 ? 8.172 -4.09 -3.879 1 97.62 91 THR A CA 1
ATOM 701 C C . THR A 1 91 ? 9.219 -5.188 -3.719 1 97.62 91 THR A C 1
ATOM 703 O O . THR A 1 91 ? 9.461 -5.961 -4.645 1 97.62 91 THR A O 1
ATOM 706 N N . VAL A 1 92 ? 9.773 -5.273 -2.547 1 97.88 92 VAL A N 1
ATOM 707 C CA . VAL A 1 92 ? 10.766 -6.301 -2.258 1 97.88 92 VAL A CA 1
ATOM 708 C C . VAL A 1 92 ? 10.148 -7.688 -2.455 1 97.88 92 VAL A C 1
ATOM 710 O O . VAL A 1 92 ? 10.688 -8.516 -3.193 1 97.88 92 VAL A O 1
ATOM 713 N N . ILE A 1 93 ? 9.055 -7.887 -1.825 1 97.44 93 ILE A N 1
ATOM 714 C CA . ILE A 1 93 ? 8.375 -9.172 -1.916 1 97.44 93 ILE A CA 1
ATOM 715 C C . ILE A 1 93 ? 7.98 -9.445 -3.365 1 97.44 93 ILE A C 1
ATOM 717 O O . ILE A 1 93 ? 8.117 -10.57 -3.852 1 97.44 93 ILE A O 1
ATOM 721 N N . GLY A 1 94 ? 7.512 -8.406 -4.031 1 96.25 94 GLY A N 1
ATOM 722 C CA . GLY A 1 94 ? 7.125 -8.555 -5.426 1 96.25 94 GLY A CA 1
ATOM 723 C C . GLY A 1 94 ? 8.266 -9 -6.32 1 96.25 94 GLY A C 1
ATOM 724 O O . GLY A 1 94 ? 8.094 -9.883 -7.164 1 96.25 94 GLY A O 1
ATOM 725 N N . PHE A 1 95 ? 9.414 -8.438 -6.18 1 97.25 95 PHE A N 1
ATOM 726 C CA . PHE A 1 95 ? 10.555 -8.805 -7.004 1 97.25 95 PHE A CA 1
ATOM 727 C C . PHE A 1 95 ? 11.031 -10.219 -6.672 1 97.25 95 PHE A C 1
ATOM 729 O O . PHE A 1 95 ? 11.391 -10.984 -7.57 1 97.25 95 PHE A O 1
ATOM 736 N N . ILE A 1 96 ? 11.055 -10.523 -5.395 1 96.69 96 ILE A N 1
ATOM 737 C CA . ILE A 1 96 ? 11.445 -11.883 -5.008 1 96.69 96 ILE A CA 1
ATOM 738 C C . ILE A 1 96 ? 10.5 -12.891 -5.652 1 96.69 96 ILE A C 1
ATOM 740 O O . ILE A 1 96 ? 10.938 -13.867 -6.254 1 96.69 96 ILE A O 1
ATOM 744 N N . GLU A 1 97 ? 9.211 -12.656 -5.52 1 95.56 97 GLU A N 1
ATOM 745 C CA . GLU A 1 97 ? 8.234 -13.562 -6.109 1 95.56 97 GLU A CA 1
ATOM 746 C C . GLU A 1 97 ? 8.406 -13.664 -7.621 1 95.56 97 GLU A C 1
ATOM 748 O O . GLU A 1 97 ? 8.266 -14.742 -8.195 1 95.56 97 GLU A O 1
ATOM 753 N N . ASN A 1 98 ? 8.633 -12.516 -8.188 1 93.5 98 ASN A N 1
ATOM 754 C CA . ASN A 1 98 ? 8.773 -12.477 -9.641 1 93.5 98 ASN A CA 1
ATOM 755 C C . ASN A 1 98 ? 9.977 -13.289 -10.102 1 93.5 98 ASN A C 1
ATOM 757 O O . ASN A 1 98 ? 9.867 -14.109 -11.016 1 93.5 98 ASN A O 1
ATOM 761 N N . PHE A 1 99 ? 11.07 -13.211 -9.531 1 94.25 99 PHE A N 1
ATOM 762 C CA . PHE A 1 99 ? 12.297 -13.859 -9.992 1 94.25 99 PHE A CA 1
ATOM 763 C C . PHE A 1 99 ? 12.336 -15.32 -9.555 1 94.25 99 PHE A C 1
ATOM 765 O O . PHE A 1 99 ? 12.914 -16.156 -10.25 1 94.25 99 PHE A O 1
ATOM 772 N N . THR A 1 100 ? 11.742 -15.57 -8.398 1 93.38 100 THR A N 1
ATOM 773 C CA . THR A 1 100 ? 11.766 -16.953 -7.926 1 93.38 100 THR A CA 1
ATOM 774 C C . THR A 1 100 ? 10.555 -17.719 -8.453 1 93.38 100 THR A C 1
ATOM 776 O O . THR A 1 100 ? 10.469 -18.938 -8.281 1 93.38 100 THR A O 1
ATOM 779 N N . GLU A 1 101 ? 9.594 -16.969 -9.008 1 90.12 101 GLU A N 1
ATOM 780 C CA . GLU A 1 101 ? 8.367 -17.578 -9.523 1 90.12 101 GLU A CA 1
ATOM 781 C C .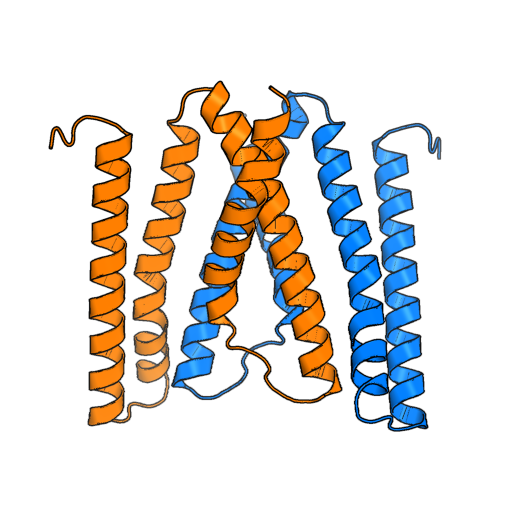 GLU A 1 101 ? 7.625 -18.328 -8.43 1 90.12 101 GLU A C 1
ATOM 783 O O . GLU A 1 101 ? 7.16 -19.453 -8.648 1 90.12 101 GLU A O 1
ATOM 788 N N . THR A 1 102 ? 7.773 -17.828 -7.285 1 89.5 102 THR A N 1
ATOM 789 C CA . THR A 1 102 ? 7.062 -18.391 -6.145 1 89.5 102 THR A CA 1
ATOM 790 C C . THR A 1 102 ? 6.215 -17.328 -5.453 1 89.5 102 THR A C 1
ATOM 792 O O . THR A 1 102 ? 6.551 -16.141 -5.488 1 89.5 102 THR A O 1
ATOM 795 N N . GLN A 1 103 ? 5.148 -17.766 -4.93 1 89.56 103 GLN A N 1
ATOM 796 C 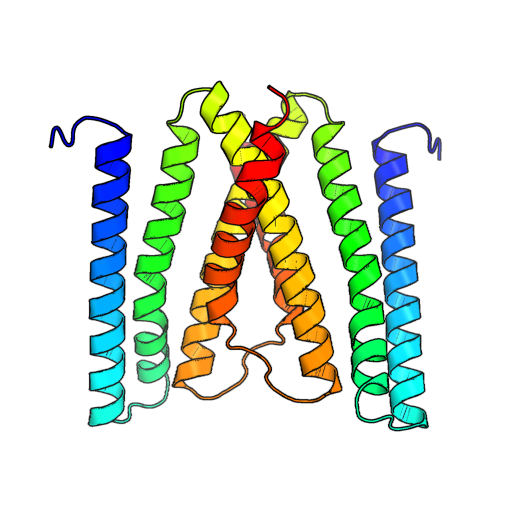CA . GLN A 1 103 ? 4.324 -16.859 -4.129 1 89.56 103 GLN A CA 1
ATOM 797 C C . GLN A 1 103 ? 4.754 -16.875 -2.666 1 89.56 103 GLN A C 1
ATOM 799 O O . GLN A 1 103 ? 4.734 -17.922 -2.021 1 89.56 103 GLN A O 1
ATOM 804 N N . LEU A 1 104 ? 5.172 -15.734 -2.139 1 91.5 104 LEU A N 1
ATOM 805 C CA . LEU A 1 104 ? 5.625 -15.664 -0.754 1 91.5 104 LEU A CA 1
ATOM 806 C C . LEU A 1 104 ? 4.445 -15.438 0.189 1 91.5 104 LEU A C 1
ATOM 808 O O . LEU A 1 104 ? 4.305 -16.141 1.192 1 91.5 104 LEU A O 1
ATOM 812 N N . ILE A 1 105 ? 3.615 -14.477 -0.127 1 91.81 105 ILE A N 1
ATOM 813 C CA . ILE A 1 105 ? 2.453 -14.156 0.698 1 91.81 105 ILE A CA 1
ATOM 814 C C . ILE A 1 105 ? 1.287 -13.734 -0.193 1 91.81 105 ILE A C 1
ATOM 816 O O . ILE A 1 105 ? 1.485 -13.375 -1.355 1 91.81 105 ILE A O 1
ATOM 820 N N . GLU A 1 106 ? 0.104 -13.82 0.367 1 92.38 106 GLU A N 1
ATOM 821 C CA . GLU A 1 106 ? -1.087 -13.391 -0.36 1 92.38 106 GLU A CA 1
ATOM 822 C C . GLU A 1 106 ? -1.124 -11.875 -0.511 1 92.38 106 GLU A C 1
ATOM 824 O O . GLU A 1 106 ? -0.706 -11.141 0.39 1 92.38 106 GLU A O 1
ATOM 829 N N . ARG A 1 107 ? -1.708 -11.406 -1.621 1 91.25 107 ARG A N 1
ATOM 830 C CA . ARG A 1 107 ? -1.729 -9.977 -1.925 1 91.25 107 ARG A CA 1
ATOM 831 C C . ARG A 1 107 ? -2.607 -9.219 -0.935 1 91.25 107 ARG A C 1
ATOM 833 O O . ARG A 1 107 ? -2.305 -8.078 -0.578 1 91.25 107 ARG A O 1
ATOM 840 N N . TYR A 1 108 ? -3.703 -9.805 -0.476 1 91.88 108 TYR A N 1
ATOM 841 C CA . TYR A 1 108 ? -4.594 -9.094 0.435 1 91.88 108 TYR A CA 1
ATOM 842 C C . TYR A 1 108 ? -3.889 -8.781 1.749 1 91.88 108 TYR A C 1
ATOM 844 O O . TYR A 1 108 ? -4.375 -7.969 2.543 1 91.88 108 TYR A O 1
ATOM 852 N N . LEU A 1 109 ? -2.688 -9.305 1.926 1 95.06 109 LEU A N 1
ATOM 853 C CA . LEU A 1 109 ? -1.95 -9.07 3.162 1 95.06 109 LEU A CA 1
ATOM 854 C C . LEU A 1 109 ? -1.238 -7.723 3.119 1 95.06 109 LEU A C 1
ATOM 856 O O . LEU A 1 109 ? -0.65 -7.293 4.113 1 95.06 109 LEU A O 1
ATOM 860 N N . VAL A 1 110 ? -1.33 -7.047 2.037 1 97.44 110 VAL A N 1
ATOM 861 C CA . VAL A 1 110 ? -0.807 -5.688 1.956 1 97.44 110 VAL A CA 1
ATOM 862 C C . VAL A 1 110 ? -1.528 -4.797 2.963 1 97.44 110 VAL A C 1
ATOM 864 O O . VAL A 1 110 ? -0.911 -3.936 3.594 1 97.44 110 VAL A O 1
ATOM 867 N N . TYR A 1 111 ? -2.764 -5.074 3.117 1 98.12 111 TYR A N 1
ATOM 868 C CA . TYR A 1 111 ? -3.562 -4.285 4.051 1 98.12 111 TYR A CA 1
ATOM 869 C C . TYR A 1 111 ? -3.1 -4.508 5.484 1 98.12 111 TYR A C 1
ATOM 871 O O . TYR A 1 111 ? -2.762 -3.555 6.188 1 98.12 111 TYR A O 1
ATOM 879 N N . PRO A 1 112 ? -3.043 -5.758 5.918 1 97.62 112 PRO A N 1
ATOM 880 C CA . PRO A 1 112 ? -2.479 -5.996 7.25 1 97.62 112 PRO A CA 1
ATOM 881 C C . PRO A 1 112 ? -1.034 -5.512 7.371 1 97.62 112 PRO A C 1
ATOM 883 O O . PRO A 1 112 ? -0.612 -5.086 8.453 1 97.62 112 PRO A O 1
ATOM 886 N N . MET A 1 113 ? -0.311 -5.633 6.352 1 97.94 113 MET A N 1
ATOM 887 C CA . MET A 1 113 ? 1.071 -5.164 6.359 1 97.94 113 MET A CA 1
ATOM 888 C C . MET A 1 113 ? 1.14 -3.676 6.676 1 97.94 113 MET A C 1
ATOM 890 O O . MET A 1 113 ? 1.988 -3.242 7.457 1 97.94 113 MET A O 1
ATOM 894 N N . PHE A 1 114 ? 0.271 -2.91 6.141 1 98.25 114 PHE A N 1
ATOM 895 C CA . PHE A 1 114 ? 0.211 -1.485 6.445 1 98.25 114 PHE A CA 1
ATOM 896 C C . PHE A 1 114 ? -0.025 -1.256 7.93 1 98.25 114 PHE A C 1
ATOM 898 O O . PHE A 1 114 ? 0.639 -0.422 8.547 1 98.25 114 PHE A O 1
ATOM 905 N N . TRP A 1 115 ? -0.938 -1.937 8.492 1 97.06 115 TRP A N 1
ATOM 906 C CA . TRP A 1 115 ? -1.276 -1.744 9.898 1 97.06 115 TRP A CA 1
ATOM 907 C C . TRP A 1 115 ? -0.118 -2.158 10.797 1 97.06 115 TRP A C 1
ATOM 909 O O . TRP A 1 115 ? 0.104 -1.557 11.852 1 97.06 115 TRP A O 1
ATOM 919 N N . ALA A 1 116 ? 0.543 -3.275 10.406 1 97.19 116 ALA A N 1
ATOM 920 C CA . ALA A 1 116 ? 1.736 -3.676 11.148 1 97.19 116 ALA A CA 1
ATOM 921 C C . ALA A 1 116 ? 2.793 -2.574 11.125 1 97.19 116 ALA A C 1
ATOM 923 O O . ALA A 1 116 ? 3.365 -2.23 12.156 1 97.19 116 ALA A O 1
ATOM 924 N N . CYS A 1 117 ? 2.996 -1.981 9.961 1 97.06 117 CYS A N 1
ATOM 925 C CA . CYS A 1 117 ? 3.959 -0.894 9.82 1 97.06 117 CYS A CA 1
ATOM 926 C C . CYS A 1 117 ? 3.498 0.344 10.578 1 97.06 117 CYS A C 1
ATOM 928 O O . CYS A 1 117 ? 4.312 1.055 11.172 1 97.06 117 CYS A O 1
ATOM 930 N N . PHE A 1 118 ? 2.236 0.566 10.523 1 96.31 118 PHE A N 1
ATOM 931 C CA . PHE A 1 118 ? 1.655 1.693 11.242 1 96.31 118 PHE A CA 1
ATOM 932 C C . PHE A 1 118 ? 1.876 1.547 12.742 1 96.31 118 PHE A C 1
ATOM 934 O O . PHE A 1 118 ? 2.217 2.518 13.422 1 96.31 118 PHE A O 1
ATOM 941 N N . GLY A 1 119 ? 1.654 0.38 13.273 1 92.81 119 GLY A N 1
ATOM 942 C CA . GLY A 1 119 ? 1.875 0.11 14.68 1 92.81 119 GLY A CA 1
ATOM 943 C C . GLY A 1 119 ? 3.328 0.253 15.102 1 92.81 119 GLY A C 1
ATOM 944 O O . GLY A 1 119 ? 3.621 0.736 16.188 1 92.81 119 GLY A O 1
ATOM 945 N N . LEU A 1 120 ? 4.23 -0.119 14.227 1 90 120 LEU A N 1
ATOM 946 C CA . LEU A 1 120 ? 5.656 -0.048 14.523 1 90 120 LEU A CA 1
ATOM 947 C C . LEU A 1 120 ? 6.152 1.394 14.469 1 90 120 LEU A C 1
ATOM 949 O O . LEU A 1 120 ? 7.164 1.729 15.094 1 90 120 LEU A O 1
ATOM 953 N N . ALA A 1 121 ? 5.543 2.129 13.609 1 83.44 121 ALA A N 1
ATOM 954 C CA . ALA A 1 121 ? 5.949 3.525 13.484 1 83.44 121 ALA A CA 1
ATOM 955 C C . ALA A 1 121 ? 5.551 4.324 14.727 1 83.44 121 ALA A C 1
ATOM 957 O O . ALA A 1 121 ? 6.047 5.43 14.945 1 83.44 121 ALA A O 1
ATOM 958 N N . SER A 1 122 ? 4.746 3.871 15.602 1 71.06 122 SER A N 1
ATOM 959 C CA . SER A 1 122 ? 4.211 4.547 16.781 1 71.06 122 SER A CA 1
ATOM 960 C C . SER A 1 122 ? 5.316 4.871 17.781 1 71.06 122 SER A C 1
ATOM 962 O O . SER A 1 122 ? 5.402 5.996 18.281 1 71.06 122 SER A O 1
ATOM 964 N N . PRO A 1 123 ? 6.164 3.938 18.125 1 60.25 123 PRO A N 1
ATOM 965 C CA . PRO A 1 123 ? 7.168 4.258 19.141 1 60.25 123 PRO A CA 1
ATOM 966 C C . PRO A 1 123 ? 8.164 5.316 18.672 1 60.25 123 PRO A C 1
ATOM 968 O O . PRO A 1 123 ? 8.742 6.031 19.484 1 60.25 123 PRO A O 1
ATOM 971 N N . PHE A 1 124 ? 8.547 5.375 17.516 1 53.62 124 PHE A N 1
ATOM 972 C CA . PHE A 1 124 ? 9.555 6.297 17.016 1 53.62 124 PHE A CA 1
ATOM 973 C C . PHE A 1 124 ? 9.062 7.734 17.078 1 53.62 124 PHE A C 1
ATOM 975 O O . PHE A 1 124 ? 9.859 8.672 17.125 1 53.62 124 PHE A O 1
ATOM 982 N N . ILE A 1 125 ? 7.836 7.941 17.047 1 52.97 125 ILE A N 1
ATOM 983 C CA . ILE A 1 125 ? 7.348 9.312 17.109 1 52.97 125 ILE A CA 1
ATOM 984 C C . ILE A 1 125 ? 7.145 9.734 18.562 1 52.97 125 ILE A C 1
ATOM 986 O O . ILE A 1 125 ? 7.207 10.922 18.891 1 52.97 125 ILE A O 1
ATOM 990 N N . ARG A 1 126 ? 6.867 8.852 19.453 1 51.19 126 ARG A N 1
ATOM 991 C CA . ARG A 1 126 ? 6.66 9.227 20.844 1 51.19 126 ARG A CA 1
ATOM 992 C C . ARG A 1 126 ? 7.977 9.625 21.516 1 51.19 126 ARG A C 1
ATOM 994 O O . ARG A 1 126 ? 7.98 10.203 22.594 1 51.19 126 ARG A O 1
ATOM 1001 N N . GLY A 1 127 ? 9.031 9.148 20.969 1 42.16 127 GLY A N 1
ATOM 1002 C CA . GLY A 1 127 ? 10.227 9.406 21.766 1 42.16 127 GLY A CA 1
ATOM 1003 C C . GLY A 1 127 ? 10.547 10.883 21.891 1 42.16 127 GLY A C 1
ATOM 1004 O O . GLY A 1 127 ? 11.523 11.25 22.547 1 42.16 127 GLY A O 1
ATOM 1005 N N . SER A 1 128 ? 10.234 11.703 20.969 1 37.47 128 SER A N 1
ATOM 1006 C CA . SER A 1 128 ? 10.797 13.031 21.188 1 37.47 128 SER A CA 1
ATOM 1007 C C . SER A 1 128 ? 10.078 13.766 22.297 1 37.47 128 SER A C 1
ATOM 1009 O O . SER A 1 128 ? 9.109 14.484 22.062 1 37.47 128 SER A O 1
ATOM 1011 N N . LYS A 1 129 ? 9.516 13.07 23.234 1 35.62 129 LYS A N 1
ATOM 1012 C CA . LYS A 1 129 ? 9.234 13.859 24.422 1 35.62 129 LYS A CA 1
ATOM 1013 C C . LYS A 1 129 ? 10.508 14.156 25.203 1 35.62 129 LYS A C 1
ATOM 1015 O O . LYS A 1 129 ? 11.391 13.305 25.312 1 35.62 129 LYS A O 1
ATOM 1020 N N . MET B 1 1 ? 20.469 24.062 -15.109 1 43.47 1 MET B N 1
ATOM 1021 C CA . MET B 1 1 ? 19.328 24 -14.203 1 43.47 1 MET B CA 1
ATOM 1022 C C . MET B 1 1 ? 19.75 24.266 -12.758 1 43.47 1 MET B C 1
ATOM 1024 O O . MET B 1 1 ? 20.766 23.734 -12.305 1 43.47 1 MET B O 1
ATOM 1028 N N . ASN B 1 2 ? 19.516 25.266 -12.141 1 48 2 ASN B N 1
ATOM 1029 C CA . ASN B 1 2 ? 19.859 25.641 -10.781 1 48 2 ASN B CA 1
ATOM 1030 C C . ASN B 1 2 ? 19.391 24.578 -9.773 1 48 2 ASN B C 1
ATOM 1032 O O . ASN B 1 2 ? 18.203 24.469 -9.492 1 48 2 ASN B O 1
ATOM 1036 N N . LEU B 1 3 ? 20.094 23.516 -9.625 1 57.91 3 LEU B N 1
ATOM 1037 C CA . LEU B 1 3 ? 19.922 22.391 -8.711 1 57.91 3 LEU B CA 1
ATOM 1038 C C . LEU B 1 3 ? 19.688 22.875 -7.281 1 57.91 3 LEU B C 1
ATOM 1040 O O . LEU B 1 3 ? 19.734 22.078 -6.34 1 57.91 3 LEU B O 1
ATOM 1044 N N . LYS B 1 4 ? 19.5 24.172 -7.129 1 65.81 4 LYS B N 1
ATOM 1045 C CA . LYS B 1 4 ? 19.469 24.781 -5.801 1 65.81 4 LYS B CA 1
ATOM 1046 C C . LYS B 1 4 ? 18.047 24.812 -5.242 1 65.81 4 LYS B C 1
ATOM 1048 O O . LYS B 1 4 ? 17.844 25 -4.043 1 65.81 4 LYS B O 1
ATOM 1053 N N . THR B 1 5 ? 17.109 24.625 -6.223 1 79.19 5 THR B N 1
ATOM 1054 C CA . THR B 1 5 ? 15.758 24.688 -5.664 1 79.19 5 THR B CA 1
ATOM 1055 C C . THR B 1 5 ? 15.297 23.312 -5.18 1 79.19 5 THR B C 1
ATOM 1057 O O . THR B 1 5 ? 15.781 22.297 -5.664 1 79.19 5 THR B O 1
ATOM 1060 N N . PRO B 1 6 ? 14.555 23.266 -4.188 1 79.94 6 PRO B N 1
ATOM 1061 C CA . PRO B 1 6 ? 14.023 22.016 -3.67 1 79.94 6 PRO B CA 1
ATOM 1062 C C . PRO B 1 6 ? 13.391 21.141 -4.758 1 79.94 6 PRO B C 1
ATOM 1064 O O . PRO B 1 6 ? 13.547 19.922 -4.742 1 79.94 6 PRO B O 1
ATOM 1067 N N . ALA B 1 7 ? 12.812 21.75 -5.684 1 82.75 7 ALA B N 1
ATOM 1068 C CA . ALA B 1 7 ? 12.195 21.016 -6.781 1 82.75 7 ALA B CA 1
ATOM 1069 C C . ALA B 1 7 ? 13.25 20.359 -7.672 1 82.75 7 ALA B C 1
ATOM 1071 O O . ALA B 1 7 ? 13.07 19.234 -8.133 1 82.75 7 ALA B O 1
ATOM 1072 N N . ALA B 1 8 ? 14.258 21.094 -7.902 1 84.69 8 ALA B N 1
ATOM 1073 C CA . ALA B 1 8 ? 15.344 20.562 -8.719 1 84.69 8 ALA B CA 1
ATOM 1074 C C . ALA B 1 8 ? 16.062 19.422 -8.016 1 84.69 8 ALA B C 1
ATOM 1076 O O . ALA B 1 8 ? 16.406 18.406 -8.633 1 84.69 8 ALA B O 1
ATOM 1077 N N . GLU B 1 9 ? 16.297 19.594 -6.746 1 87.88 9 GLU B N 1
ATOM 1078 C CA . GLU B 1 9 ? 16.922 18.547 -5.957 1 87.88 9 GLU B CA 1
ATOM 1079 C C . GLU B 1 9 ? 16.062 17.281 -5.961 1 87.88 9 GLU B C 1
ATOM 1081 O O . GLU B 1 9 ? 16.594 16.172 -6.09 1 87.88 9 GLU B O 1
ATOM 1086 N N . TYR B 1 10 ? 14.82 17.5 -5.809 1 91.5 10 TYR B N 1
ATOM 1087 C CA . TYR B 1 10 ? 13.883 16.375 -5.867 1 91.5 10 TYR B CA 1
ATOM 1088 C C . TYR B 1 10 ? 13.961 15.664 -7.211 1 91.5 10 TYR B C 1
ATOM 1090 O O . TYR B 1 10 ? 14.078 14.438 -7.266 1 91.5 10 TYR B O 1
ATOM 1098 N N . ALA B 1 11 ? 13.938 16.375 -8.281 1 91.94 11 ALA B N 1
ATOM 1099 C CA . ALA B 1 11 ? 13.953 15.805 -9.625 1 91.94 11 ALA B CA 1
ATOM 1100 C C . ALA B 1 11 ? 15.25 15.039 -9.875 1 91.94 11 ALA B C 1
ATOM 1102 O O . ALA B 1 11 ? 15.227 13.953 -10.461 1 91.94 11 ALA B O 1
ATOM 1103 N N . ILE B 1 12 ? 16.328 15.602 -9.453 1 92.81 12 ILE B N 1
ATOM 1104 C CA . ILE B 1 12 ? 17.625 14.969 -9.664 1 92.81 12 ILE B CA 1
ATOM 1105 C C . ILE B 1 12 ? 17.719 13.688 -8.836 1 92.81 12 ILE B C 1
ATOM 1107 O O . ILE B 1 12 ? 18.141 12.641 -9.336 1 92.81 12 ILE B O 1
ATOM 1111 N N . GLN B 1 13 ? 17.297 13.789 -7.566 1 94.81 13 GLN B N 1
ATOM 1112 C CA . GLN B 1 13 ? 17.344 12.617 -6.703 1 94.81 13 GLN B CA 1
ATOM 1113 C C . GLN B 1 13 ? 16.453 11.5 -7.234 1 94.81 13 GLN B C 1
ATOM 1115 O O . GLN B 1 13 ? 16.844 10.336 -7.262 1 94.81 13 GLN B O 1
ATOM 1120 N N . MET B 1 14 ? 15.328 11.93 -7.684 1 96 14 MET B N 1
ATOM 1121 C CA . MET B 1 14 ? 14.406 10.953 -8.258 1 96 14 MET B CA 1
ATOM 1122 C C . MET B 1 14 ? 15 10.312 -9.508 1 96 14 MET B C 1
ATOM 1124 O O . MET B 1 14 ? 14.914 9.102 -9.688 1 96 14 MET B O 1
ATOM 1128 N N . THR B 1 15 ? 15.547 11.133 -10.375 1 95.94 15 THR B N 1
ATOM 1129 C CA . THR B 1 15 ? 16.156 10.641 -11.609 1 95.94 15 THR B CA 1
ATOM 1130 C C . THR B 1 15 ? 17.297 9.68 -11.297 1 95.94 15 THR B C 1
ATOM 1132 O O . THR B 1 15 ? 17.422 8.625 -11.938 1 95.94 15 THR B O 1
ATOM 1135 N N . LEU B 1 16 ? 18.047 10.039 -10.336 1 97.06 16 LEU B N 1
ATOM 1136 C CA . LEU B 1 16 ? 19.172 9.195 -9.961 1 97.06 16 LEU B CA 1
ATOM 1137 C C . LEU B 1 16 ? 18.703 7.852 -9.422 1 97.06 16 LEU B C 1
ATOM 1139 O O . LEU B 1 16 ? 19.25 6.809 -9.773 1 97.06 16 LEU B O 1
ATOM 1143 N N . TRP B 1 17 ? 17.688 7.855 -8.555 1 97.75 17 TRP B N 1
ATOM 1144 C CA . TRP B 1 17 ? 17.141 6.613 -8.016 1 97.75 17 TRP B CA 1
ATOM 1145 C C . TRP B 1 17 ? 16.531 5.758 -9.125 1 97.75 17 TRP B C 1
ATOM 1147 O O . TRP B 1 17 ? 16.688 4.535 -9.117 1 97.75 17 TRP B O 1
ATOM 1157 N N . MET B 1 18 ? 15.93 6.41 -10.07 1 97.12 18 MET B N 1
ATOM 1158 C CA . MET B 1 18 ? 15.297 5.68 -11.164 1 97.12 18 MET B CA 1
ATOM 1159 C C . MET B 1 18 ? 16.344 5.086 -12.102 1 97.12 18 MET B C 1
ATOM 1161 O O . MET B 1 18 ? 16.172 3.984 -12.617 1 97.12 18 MET B O 1
ATOM 1165 N N . ALA B 1 19 ? 17.359 5.824 -12.375 1 97.94 19 ALA B N 1
ATOM 1166 C CA . ALA B 1 19 ? 18.453 5.301 -13.18 1 97.94 19 ALA B CA 1
ATOM 1167 C C . ALA B 1 19 ? 19.109 4.098 -12.5 1 97.94 19 ALA B C 1
ATOM 1169 O O . ALA B 1 19 ? 19.391 3.086 -13.148 1 97.94 19 ALA B O 1
ATOM 1170 N N . LEU B 1 20 ? 19.344 4.277 -11.211 1 98.19 20 LEU B N 1
ATOM 1171 C CA . LEU B 1 20 ? 19.906 3.168 -10.445 1 98.19 20 LEU B CA 1
ATOM 1172 C C . LEU B 1 20 ? 18.969 1.962 -10.469 1 98.19 20 LEU B C 1
ATOM 1174 O O . LEU B 1 20 ? 19.422 0.821 -10.578 1 98.19 20 LEU B O 1
ATOM 1178 N N . TYR B 1 21 ? 17.719 2.156 -10.336 1 98.19 21 TYR B N 1
ATOM 1179 C CA . TYR B 1 21 ? 16.734 1.097 -10.43 1 98.19 21 TYR B CA 1
ATOM 1180 C C . TYR B 1 21 ? 16.828 0.362 -11.766 1 98.19 21 TYR B C 1
ATOM 1182 O O . TYR B 1 21 ? 16.922 -0.868 -11.797 1 98.19 21 TYR B O 1
ATOM 1190 N N . ALA B 1 22 ? 16.797 1.136 -12.844 1 98.31 22 ALA B N 1
ATOM 1191 C CA . ALA B 1 22 ? 16.891 0.55 -14.172 1 98.31 22 ALA B CA 1
ATOM 1192 C C . ALA B 1 22 ? 18.156 -0.289 -14.32 1 98.31 22 ALA B C 1
ATOM 1194 O O . ALA B 1 22 ? 18.109 -1.421 -14.805 1 98.31 22 ALA B O 1
ATOM 1195 N N . GLY B 1 23 ? 19.25 0.253 -13.906 1 98.38 23 GLY B N 1
ATOM 1196 C CA . GLY B 1 23 ? 20.5 -0.46 -14 1 98.38 23 GLY B CA 1
ATOM 1197 C C . GLY B 1 23 ? 20.531 -1.744 -13.188 1 98.38 23 GLY B C 1
ATOM 1198 O O . GLY B 1 23 ? 20.969 -2.785 -13.68 1 98.38 23 GLY B O 1
ATOM 1199 N N . LEU B 1 24 ? 20.109 -1.642 -11.938 1 98.25 24 LEU B N 1
ATOM 1200 C CA . LEU B 1 24 ? 20.094 -2.812 -11.07 1 98.25 24 LEU B CA 1
ATOM 1201 C C . LEU B 1 24 ? 19.125 -3.865 -11.578 1 98.25 24 LEU B C 1
ATOM 1203 O O . LEU B 1 24 ? 19.391 -5.066 -11.484 1 98.25 24 LEU B O 1
ATOM 1207 N N . LEU B 1 25 ? 18 -3.398 -12.07 1 97.5 25 LEU B N 1
ATOM 1208 C CA . LEU B 1 25 ? 17.031 -4.332 -12.617 1 97.5 25 LEU B CA 1
ATOM 1209 C C . LEU B 1 25 ? 17.578 -5.055 -13.836 1 97.5 25 LEU B C 1
ATOM 1211 O O . LEU B 1 25 ? 17.531 -6.281 -13.914 1 97.5 25 LEU B O 1
ATOM 1215 N N . ILE B 1 26 ? 18.078 -4.293 -14.773 1 98 26 ILE B N 1
ATOM 1216 C CA . ILE B 1 26 ? 18.641 -4.867 -15.984 1 98 26 ILE B CA 1
ATOM 1217 C C . ILE B 1 26 ? 19.812 -5.789 -15.625 1 98 26 ILE B C 1
ATOM 1219 O O . ILE B 1 26 ? 19.906 -6.902 -16.141 1 98 26 ILE B O 1
ATOM 1223 N N . GLY B 1 27 ? 20.641 -5.312 -14.789 1 97.94 27 GLY B N 1
ATOM 1224 C CA . GLY B 1 27 ? 21.75 -6.141 -14.352 1 97.94 27 GLY B CA 1
ATOM 1225 C C . GLY B 1 27 ? 21.297 -7.441 -13.711 1 97.94 27 GLY B C 1
ATOM 1226 O O . GLY B 1 27 ? 21.875 -8.5 -13.984 1 97.94 27 GLY B O 1
ATOM 1227 N N . ALA B 1 28 ? 20.375 -7.367 -12.828 1 97.25 28 ALA B N 1
ATOM 1228 C CA . ALA B 1 28 ? 19.859 -8.562 -12.172 1 97.25 28 ALA B CA 1
ATOM 1229 C C . ALA B 1 28 ? 19.266 -9.531 -13.188 1 97.25 28 ALA B C 1
ATOM 1231 O O . ALA B 1 28 ? 19.531 -10.734 -13.141 1 97.25 28 ALA B O 1
ATOM 1232 N N . ILE B 1 29 ? 18.516 -9.008 -14.117 1 96.88 29 ILE B N 1
ATOM 1233 C CA . ILE B 1 29 ? 17.875 -9.828 -15.133 1 96.88 29 ILE B CA 1
ATOM 1234 C C . ILE B 1 29 ? 18.922 -10.523 -15.992 1 96.88 29 ILE B C 1
ATOM 1236 O O . ILE B 1 29 ? 18.844 -11.727 -16.219 1 96.88 29 ILE B O 1
ATOM 1240 N N . LEU B 1 30 ? 19.875 -9.75 -16.422 1 97.5 30 LEU B N 1
ATOM 1241 C CA . LEU B 1 30 ? 20.906 -10.305 -17.281 1 97.5 30 LEU B CA 1
ATOM 1242 C C . LEU B 1 30 ? 21.719 -11.375 -16.547 1 97.5 30 LEU B C 1
ATOM 1244 O O . LEU B 1 30 ? 22.031 -12.422 -17.109 1 97.5 30 LEU B O 1
ATOM 1248 N N . TYR B 1 31 ? 22.016 -11.031 -15.328 1 97.62 31 TYR B N 1
ATOM 1249 C CA . TYR B 1 31 ? 22.797 -11.992 -14.547 1 97.62 31 TYR B CA 1
ATOM 1250 C C . TYR B 1 31 ? 22 -13.273 -14.32 1 97.62 31 TYR B C 1
ATOM 1252 O O . TYR B 1 31 ? 22.531 -14.375 -14.477 1 97.62 31 TYR B O 1
ATOM 1260 N N . ILE B 1 32 ? 20.797 -13.172 -13.961 1 95.94 32 ILE B N 1
ATOM 1261 C CA . ILE B 1 32 ? 19.969 -14.32 -13.633 1 95.94 32 ILE B CA 1
ATOM 1262 C C . ILE B 1 32 ? 19.719 -15.156 -14.891 1 95.94 32 ILE B C 1
ATOM 1264 O O . ILE B 1 32 ? 19.75 -16.391 -14.836 1 95.94 32 ILE B O 1
ATOM 1268 N N . LYS B 1 33 ? 19.5 -14.438 -15.977 1 95.69 33 LYS B N 1
ATOM 1269 C CA . LYS B 1 33 ? 19.281 -15.141 -17.234 1 95.69 33 LYS B CA 1
ATOM 1270 C C . LYS B 1 33 ? 20.531 -15.883 -17.672 1 95.69 33 LYS B C 1
ATOM 1272 O O . LYS B 1 33 ? 20.453 -17 -18.219 1 95.69 33 LYS B O 1
ATOM 1277 N N . ALA B 1 34 ? 21.641 -15.391 -17.375 1 96.88 34 ALA B N 1
ATOM 1278 C CA . ALA B 1 34 ? 22.906 -15.953 -17.844 1 96.88 34 ALA B CA 1
ATOM 1279 C C . ALA B 1 34 ? 23.391 -17.078 -16.938 1 96.88 34 ALA B C 1
ATOM 1281 O O . ALA B 1 34 ? 23.969 -18.062 -17.406 1 96.88 34 ALA B O 1
ATOM 1282 N N . ASN B 1 35 ? 23.125 -16.953 -15.625 1 97.44 35 ASN B N 1
ATOM 1283 C CA . ASN B 1 35 ? 23.781 -17.844 -14.68 1 97.44 35 ASN B CA 1
ATOM 1284 C C . ASN B 1 35 ? 22.766 -18.734 -13.961 1 97.44 35 ASN B C 1
ATOM 1286 O O . ASN B 1 35 ? 23.156 -19.703 -13.289 1 97.44 35 ASN B O 1
ATOM 1290 N N . HIS B 1 36 ? 21.531 -18.406 -13.977 1 96.25 36 HIS B N 1
ATOM 1291 C CA . HIS B 1 36 ? 20.453 -19.172 -13.352 1 96.25 36 HIS B CA 1
ATOM 1292 C C . HIS B 1 36 ? 20.766 -19.484 -11.898 1 96.25 36 HIS B C 1
ATOM 1294 O O . HIS B 1 36 ? 20.703 -20.641 -11.477 1 96.25 36 HIS B O 1
ATOM 1300 N N . PRO B 1 37 ? 21.125 -18.391 -11.211 1 95.75 37 PRO B N 1
ATOM 1301 C CA . PRO B 1 37 ? 21.422 -18.609 -9.797 1 95.75 37 PRO B CA 1
ATOM 1302 C C . PRO B 1 37 ? 20.234 -19.156 -9.008 1 95.75 37 PRO B C 1
ATOM 1304 O O . PRO B 1 37 ? 19.094 -19 -9.438 1 95.75 37 PRO B O 1
ATOM 1307 N N . THR B 1 38 ? 20.5 -19.891 -7.891 1 93.31 38 THR B N 1
ATOM 1308 C CA . THR B 1 38 ? 19.469 -20.406 -7.016 1 93.31 38 THR B CA 1
ATOM 1309 C C . THR B 1 38 ? 19.766 -20.062 -5.559 1 93.31 38 THR B C 1
ATOM 1311 O O . THR B 1 38 ? 20.797 -19.469 -5.254 1 93.31 38 THR B O 1
ATOM 1314 N N . GLY B 1 39 ? 18.75 -20.266 -4.746 1 93.56 39 GLY B N 1
ATOM 1315 C CA . GLY B 1 39 ? 18.969 -20.125 -3.314 1 93.56 39 GLY B CA 1
ATOM 1316 C C . GLY B 1 39 ? 19.172 -18.672 -2.883 1 93.56 39 GLY B C 1
ATOM 1317 O O . GLY B 1 39 ? 18.484 -17.781 -3.389 1 93.56 39 GLY B O 1
ATOM 1318 N N . PRO B 1 40 ? 20.031 -18.422 -1.879 1 95.44 40 PRO B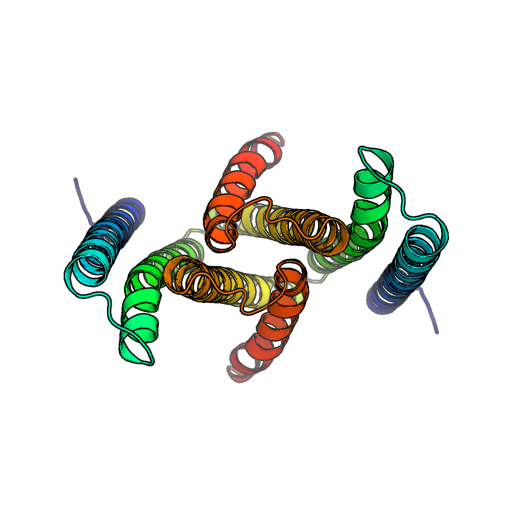 N 1
ATOM 1319 C CA . PRO B 1 40 ? 20.219 -17.109 -1.28 1 95.44 40 PRO B CA 1
ATOM 1320 C C . PRO B 1 40 ? 20.703 -16.062 -2.287 1 95.44 40 PRO B C 1
ATOM 1322 O O . PRO B 1 40 ? 20.344 -14.883 -2.176 1 95.44 40 PRO B O 1
ATOM 1325 N N . LEU B 1 41 ? 21.5 -16.5 -3.244 1 96.5 41 LEU B N 1
ATOM 1326 C CA . LEU B 1 41 ? 22 -15.562 -4.242 1 96.5 41 LEU B CA 1
ATOM 1327 C C . LEU B 1 41 ? 20.859 -15.016 -5.098 1 96.5 41 LEU B C 1
ATOM 1329 O O . LEU B 1 41 ? 20.828 -13.828 -5.406 1 96.5 41 LEU B O 1
ATOM 1333 N N . LEU B 1 42 ? 19.906 -15.875 -5.508 1 96.88 42 LEU B N 1
ATOM 1334 C CA . LEU B 1 42 ? 18.75 -15.438 -6.285 1 96.88 42 LEU B CA 1
ATOM 1335 C C . LEU B 1 42 ? 17.922 -14.438 -5.492 1 96.88 42 LEU B C 1
ATOM 1337 O O . LEU B 1 42 ? 17.469 -13.43 -6.039 1 96.88 42 LEU B O 1
ATOM 1341 N N . TYR B 1 43 ? 17.781 -14.758 -4.23 1 96.56 43 TYR B N 1
ATOM 1342 C CA . TYR B 1 43 ? 17.016 -13.867 -3.373 1 96.56 43 TYR B CA 1
ATOM 1343 C C . TYR B 1 43 ? 17.719 -12.516 -3.229 1 96.56 43 TYR B C 1
ATOM 1345 O O . TYR B 1 43 ? 17.062 -11.469 -3.273 1 96.56 43 TYR B O 1
ATOM 1353 N N . ALA B 1 44 ? 18.984 -12.508 -3.043 1 97.19 44 ALA B N 1
ATOM 1354 C CA . ALA B 1 44 ? 19.75 -11.273 -2.922 1 97.19 44 ALA B CA 1
ATOM 1355 C C . ALA B 1 44 ? 19.656 -10.445 -4.199 1 97.19 44 ALA B C 1
ATOM 1357 O O . ALA B 1 44 ? 19.453 -9.227 -4.137 1 97.19 44 ALA B O 1
ATOM 1358 N N . LEU B 1 45 ? 19.781 -11.078 -5.297 1 97.62 45 LEU B N 1
ATOM 1359 C CA . LEU B 1 45 ? 19.688 -10.391 -6.582 1 97.62 45 LEU B CA 1
ATOM 1360 C C . LEU B 1 45 ? 18.297 -9.82 -6.797 1 97.62 45 LEU B C 1
ATOM 1362 O O . LEU B 1 45 ? 18.141 -8.727 -7.352 1 97.62 45 LEU B O 1
ATOM 1366 N N . ALA B 1 46 ? 17.312 -10.586 -6.352 1 97 46 ALA B N 1
AT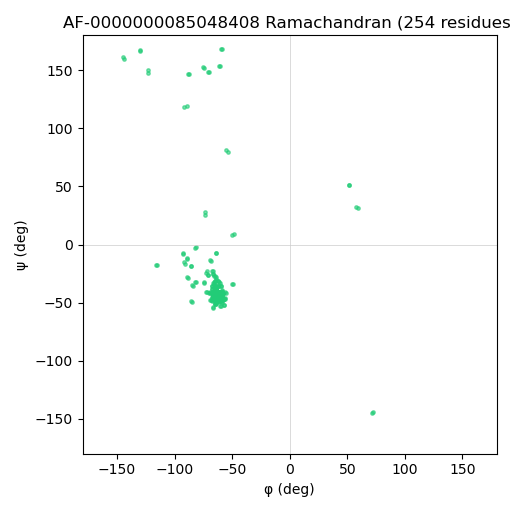OM 1367 C CA . ALA B 1 46 ? 15.922 -10.188 -6.547 1 97 46 ALA B CA 1
ATOM 1368 C C . ALA B 1 46 ? 15.609 -8.906 -5.777 1 97 46 ALA B C 1
ATOM 1370 O O . ALA B 1 46 ? 14.742 -8.125 -6.188 1 97 46 ALA B O 1
ATOM 1371 N N . VAL B 1 47 ? 16.297 -8.648 -4.711 1 97.56 47 VAL B N 1
ATOM 1372 C CA . VAL B 1 47 ? 16 -7.531 -3.824 1 97.56 47 VAL B CA 1
ATOM 1373 C C . VAL B 1 47 ? 16.688 -6.27 -4.34 1 97.56 47 VAL B C 1
ATOM 1375 O O . VAL B 1 47 ? 16.281 -5.152 -4.004 1 97.56 47 VAL B O 1
ATOM 1378 N N . LEU B 1 48 ? 17.641 -6.395 -5.152 1 97.62 48 LEU B N 1
ATOM 1379 C CA . LEU B 1 48 ? 18.5 -5.289 -5.559 1 97.62 48 LEU B CA 1
ATOM 1380 C C . LEU B 1 48 ? 17.688 -4.164 -6.184 1 97.62 48 LEU B C 1
ATOM 1382 O O . LEU B 1 48 ? 17.812 -3.002 -5.797 1 97.62 48 LEU B O 1
ATOM 1386 N N . PRO B 1 49 ? 16.766 -4.422 -7.113 1 97.5 49 PRO B N 1
ATOM 1387 C CA . PRO B 1 49 ? 16.031 -3.33 -7.75 1 97.5 49 PRO B CA 1
ATOM 1388 C C . PRO B 1 49 ? 15.094 -2.611 -6.781 1 97.5 49 PRO B C 1
ATOM 1390 O O . PRO B 1 49 ? 14.688 -1.473 -7.035 1 97.5 49 PRO B O 1
ATOM 1393 N N . ALA B 1 50 ? 14.727 -3.285 -5.742 1 97.94 50 ALA B N 1
ATOM 1394 C CA . ALA B 1 50 ? 13.82 -2.686 -4.766 1 97.94 50 ALA B CA 1
ATOM 1395 C C . ALA B 1 50 ? 14.516 -1.586 -3.971 1 97.94 50 ALA B C 1
ATOM 1397 O O . ALA B 1 50 ? 13.867 -0.659 -3.48 1 97.94 50 ALA B O 1
ATOM 1398 N N . LEU B 1 51 ? 15.805 -1.621 -3.812 1 98.06 51 LEU B N 1
ATOM 1399 C CA . LEU B 1 51 ? 16.547 -0.676 -2.988 1 98.06 51 LEU B CA 1
ATOM 1400 C C . LEU B 1 51 ? 16.406 0.744 -3.523 1 98.06 51 LEU B C 1
ATOM 1402 O O . LEU B 1 51 ? 16.031 1.656 -2.783 1 98.06 51 LEU B O 1
ATOM 1406 N N . PRO B 1 52 ? 16.578 0.955 -4.832 1 98.44 52 PRO B N 1
ATOM 1407 C CA . PRO B 1 52 ? 16.375 2.311 -5.352 1 98.44 52 PRO B CA 1
ATOM 1408 C C . PRO B 1 52 ? 14.922 2.781 -5.223 1 98.44 52 PRO B C 1
ATOM 1410 O O . PRO B 1 52 ? 14.672 3.98 -5.078 1 98.44 52 PRO B O 1
ATOM 1413 N N . ILE B 1 53 ? 14.016 1.875 -5.301 1 98 53 ILE B N 1
ATOM 1414 C CA . ILE B 1 53 ? 12.625 2.236 -5.078 1 98 53 ILE B CA 1
ATOM 1415 C C . ILE B 1 53 ? 12.453 2.799 -3.666 1 98 53 ILE B C 1
ATOM 1417 O O . ILE B 1 53 ? 11.742 3.785 -3.465 1 98 53 ILE B O 1
ATOM 1421 N N . GLY B 1 54 ? 13.141 2.141 -2.705 1 98.19 54 GLY B N 1
ATOM 1422 C CA . GLY B 1 54 ? 13.203 2.725 -1.375 1 98.19 54 GLY B CA 1
ATOM 1423 C C . GLY B 1 54 ? 13.742 4.141 -1.366 1 98.19 54 GLY B C 1
ATOM 1424 O O . GLY B 1 54 ? 13.242 5 -0.64 1 98.19 54 GLY B O 1
ATOM 1425 N N . GLY B 1 55 ? 14.742 4.391 -2.129 1 98.06 55 GLY B N 1
ATOM 1426 C CA . GLY B 1 55 ? 15.297 5.727 -2.262 1 98.06 55 GLY B CA 1
ATOM 1427 C C . GLY B 1 55 ? 14.289 6.742 -2.76 1 98.06 55 GLY B C 1
ATOM 1428 O O . GLY B 1 55 ? 14.258 7.883 -2.287 1 98.06 55 GLY B O 1
ATOM 1429 N N . THR B 1 56 ? 13.461 6.328 -3.729 1 97.94 56 THR B N 1
ATOM 1430 C CA . THR B 1 56 ? 12.453 7.242 -4.246 1 97.94 56 THR B CA 1
ATOM 1431 C C . THR B 1 56 ? 11.422 7.566 -3.172 1 97.94 56 THR B C 1
ATOM 1433 O O . THR B 1 56 ? 10.914 8.688 -3.111 1 97.94 56 THR B O 1
ATOM 1436 N N . ILE B 1 57 ? 11.133 6.629 -2.328 1 97.94 57 ILE B N 1
ATOM 1437 C CA . ILE B 1 57 ? 10.156 6.82 -1.262 1 97.94 57 ILE B CA 1
ATOM 1438 C C . ILE B 1 57 ? 10.688 7.824 -0.245 1 97.94 57 ILE B C 1
ATOM 1440 O O . ILE B 1 57 ? 10.008 8.797 0.097 1 97.94 57 ILE B O 1
ATOM 1444 N N . VAL B 1 58 ? 11.945 7.621 0.179 1 96.94 58 VAL B N 1
ATOM 1445 C CA . VAL B 1 58 ? 12.57 8.523 1.143 1 96.94 58 VAL B CA 1
ATOM 1446 C C . VAL B 1 58 ? 12.648 9.93 0.554 1 96.94 58 VAL B C 1
ATOM 1448 O O . VAL B 1 58 ? 12.383 10.914 1.244 1 96.94 58 VAL B O 1
ATOM 1451 N N . THR B 1 59 ? 13.008 9.992 -0.705 1 97.5 59 THR B N 1
ATOM 1452 C CA . THR B 1 59 ? 13.094 11.273 -1.389 1 97.5 59 THR B CA 1
ATOM 1453 C C . THR B 1 59 ? 11.742 11.977 -1.399 1 97.5 59 THR B C 1
ATOM 1455 O O . THR B 1 59 ? 11.664 13.18 -1.146 1 97.5 59 THR B O 1
ATOM 1458 N N . PHE B 1 60 ? 10.727 11.219 -1.699 1 96.88 60 PHE B N 1
ATOM 1459 C CA . PHE B 1 60 ? 9.383 11.766 -1.745 1 96.88 60 PHE B CA 1
ATOM 1460 C C . PHE B 1 60 ? 8.938 12.242 -0.365 1 96.88 60 PHE B C 1
ATOM 1462 O O . PHE B 1 60 ? 8.391 13.336 -0.223 1 96.88 60 PHE B O 1
ATOM 1469 N N . LEU B 1 61 ? 9.188 11.445 0.72 1 95.5 61 LEU B N 1
ATOM 1470 C CA . LEU B 1 61 ? 8.82 11.797 2.086 1 95.5 61 LEU B CA 1
ATOM 1471 C C . LEU B 1 61 ? 9.57 13.047 2.543 1 95.5 61 LEU B C 1
ATOM 1473 O O . LEU B 1 61 ? 9 13.914 3.197 1 95.5 61 LEU B O 1
ATOM 1477 N N . ARG B 1 62 ? 10.852 13.156 2.225 1 94.44 62 ARG B N 1
ATOM 1478 C CA . ARG B 1 62 ? 11.648 14.336 2.557 1 94.44 62 ARG B CA 1
ATOM 1479 C C . ARG B 1 62 ? 11.125 15.57 1.821 1 94.44 62 ARG B C 1
ATOM 1481 O O . ARG B 1 62 ? 11.148 16.672 2.363 1 94.44 62 ARG B O 1
ATOM 1488 N N . PHE B 1 63 ? 10.773 15.297 0.571 1 94.69 63 PHE B N 1
ATOM 1489 C CA . PHE B 1 63 ? 10.211 16.391 -0.209 1 94.69 63 PHE B CA 1
ATOM 1490 C C . PHE B 1 63 ? 8.969 16.953 0.47 1 94.69 63 PHE B C 1
ATOM 1492 O O . PHE B 1 63 ? 8.805 18.172 0.554 1 94.69 63 PHE B O 1
ATOM 1499 N N . ILE B 1 64 ? 8.125 16.109 0.989 1 94.12 64 ILE B N 1
ATOM 1500 C CA . ILE B 1 64 ? 6.93 16.531 1.704 1 94.12 64 ILE B CA 1
ATOM 1501 C C . ILE B 1 64 ? 7.332 17.328 2.943 1 94.12 64 ILE B C 1
ATOM 1503 O O . ILE B 1 64 ? 6.777 18.406 3.203 1 94.12 64 ILE B O 1
ATOM 1507 N N . GLU B 1 65 ? 8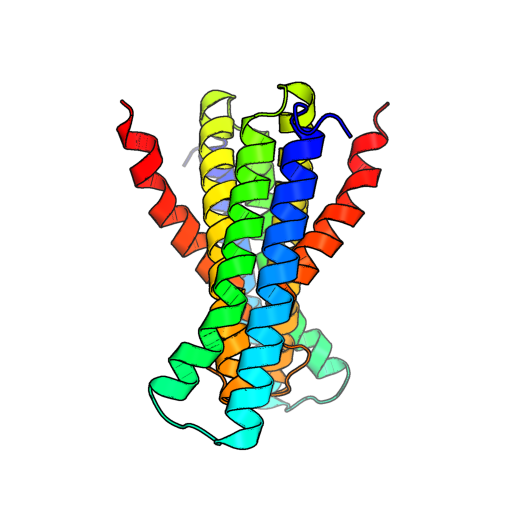.273 16.781 3.68 1 92.19 65 GLU B N 1
ATOM 1508 C CA . GLU B 1 65 ? 8.711 17.406 4.93 1 92.19 65 GLU B CA 1
ATOM 1509 C C . GLU B 1 65 ? 9.312 18.781 4.688 1 92.19 65 GLU B C 1
ATOM 1511 O O . GLU B 1 65 ? 9.18 19.672 5.523 1 92.19 65 GLU B O 1
ATOM 1516 N N . ARG B 1 66 ? 9.922 18.969 3.584 1 92.25 66 ARG B N 1
ATOM 1517 C CA . ARG B 1 66 ? 10.648 20.219 3.314 1 92.25 66 ARG B CA 1
ATOM 1518 C C . ARG B 1 66 ? 9.758 21.219 2.596 1 92.25 66 ARG B C 1
ATOM 1520 O O . ARG B 1 66 ? 10.156 22.375 2.383 1 92.25 66 ARG B O 1
ATOM 1527 N N . SER B 1 67 ? 8.609 20.812 2.201 1 92.44 67 SER B N 1
ATOM 1528 C CA . SER B 1 67 ? 7.691 21.703 1.496 1 92.44 67 SER B CA 1
ATOM 1529 C C . SER B 1 67 ? 7.031 22.688 2.453 1 92.44 67 SER B C 1
ATOM 1531 O O . SER B 1 67 ? 6.988 22.453 3.662 1 92.44 67 SER B O 1
ATOM 1533 N N . ASP B 1 68 ? 6.688 23.797 1.877 1 93.12 68 ASP B N 1
ATOM 1534 C CA . ASP B 1 68 ? 5.938 24.734 2.703 1 93.12 68 ASP B CA 1
ATOM 1535 C C . ASP B 1 68 ? 4.633 24.109 3.197 1 93.12 68 ASP B C 1
ATOM 1537 O O . ASP B 1 68 ? 4.23 23.047 2.723 1 93.12 68 ASP B O 1
ATOM 1541 N N . GLU B 1 69 ? 4.023 24.812 4.156 1 91.94 69 GLU B N 1
ATOM 1542 C CA . GLU B 1 69 ? 2.883 24.266 4.887 1 91.94 69 GLU B CA 1
ATOM 1543 C C . GLU B 1 69 ? 1.72 23.953 3.945 1 91.94 69 GLU B C 1
ATOM 1545 O O . GLU B 1 69 ? 1.073 22.906 4.066 1 91.94 69 GLU B O 1
ATOM 1550 N N . PHE B 1 70 ? 1.466 24.859 3.049 1 91.44 70 PHE B N 1
ATOM 1551 C CA . PHE B 1 70 ? 0.342 24.703 2.135 1 91.44 70 PHE B CA 1
ATOM 1552 C C . PHE B 1 70 ? 0.552 23.4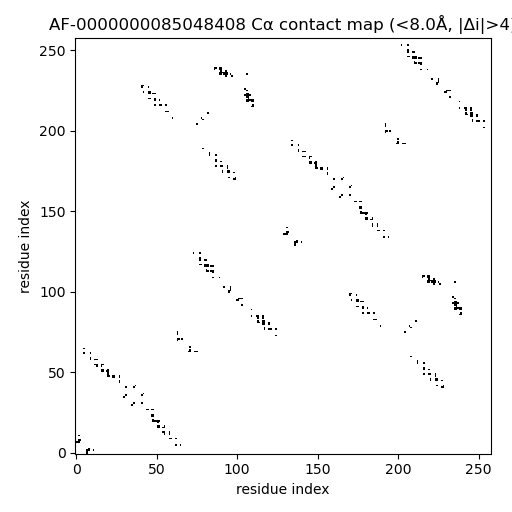84 1.231 1 91.44 70 PHE B C 1
ATOM 1554 O O . PHE B 1 70 ? -0.333 22.641 1.109 1 91.44 70 PHE B O 1
ATOM 1561 N N . ILE B 1 71 ? 1.736 23.391 0.61 1 91.69 71 ILE B N 1
ATOM 1562 C CA . ILE B 1 71 ? 2.066 22.297 -0.288 1 91.69 71 ILE B CA 1
ATOM 1563 C C . ILE B 1 71 ? 2.078 20.984 0.489 1 91.69 71 ILE B C 1
ATOM 1565 O O . ILE B 1 71 ? 1.562 19.969 0.013 1 91.69 71 ILE B O 1
ATOM 1569 N N . ARG B 1 72 ? 2.594 20.969 1.664 1 94.06 72 ARG B N 1
ATOM 1570 C CA . ARG B 1 72 ? 2.645 19.766 2.508 1 94.06 72 ARG B CA 1
ATOM 1571 C C . ARG B 1 72 ? 1.243 19.266 2.816 1 94.06 72 ARG B C 1
ATOM 1573 O O . ARG B 1 72 ? 0.985 18.062 2.729 1 94.06 72 ARG B O 1
ATOM 1580 N N . ALA B 1 73 ? 0.372 20.188 3.172 1 92.81 73 ALA B N 1
ATOM 1581 C CA . ALA B 1 73 ? -0.995 19.797 3.512 1 92.81 73 ALA B CA 1
ATOM 1582 C C . ALA B 1 73 ? -1.701 19.172 2.316 1 92.81 73 ALA B C 1
ATOM 1584 O O . ALA B 1 73 ? -2.4 18.156 2.461 1 92.81 73 ALA B O 1
ATOM 1585 N N . MET B 1 74 ? -1.455 19.734 1.195 1 92.69 74 MET B N 1
ATOM 1586 C CA . MET B 1 74 ? -2.066 19.234 -0.029 1 92.69 74 MET B CA 1
ATOM 1587 C C . MET B 1 74 ? -1.519 17.844 -0.38 1 92.69 74 MET B C 1
ATOM 1589 O O . MET B 1 74 ? -2.279 16.938 -0.724 1 92.69 74 MET B O 1
ATOM 1593 N N . MET B 1 75 ? -0.22 17.688 -0.302 1 94.06 75 MET B N 1
ATOM 1594 C CA . MET B 1 75 ? 0.411 16.422 -0.621 1 94.06 75 MET B CA 1
ATOM 1595 C C . MET B 1 75 ? -0.033 15.328 0.355 1 94.06 75 MET B C 1
ATOM 1597 O O . MET B 1 75 ? -0.29 14.195 -0.048 1 94.06 75 MET B O 1
ATOM 1601 N N . VAL B 1 76 ? -0.12 15.664 1.574 1 95 76 VAL B N 1
ATOM 1602 C CA . VAL B 1 76 ? -0.524 14.711 2.604 1 95 76 VAL B CA 1
ATOM 1603 C C . VAL B 1 76 ? -1.947 14.234 2.33 1 95 76 VAL B C 1
ATOM 1605 O O . VAL B 1 76 ? -2.236 13.039 2.439 1 95 76 VAL B O 1
ATOM 1608 N N . ARG B 1 77 ? -2.789 15.141 1.993 1 94.38 77 ARG B N 1
ATOM 1609 C CA . ARG B 1 77 ? -4.156 14.758 1.653 1 94.38 77 ARG B CA 1
ATOM 1610 C C . ARG B 1 77 ? -4.176 13.789 0.479 1 94.38 77 ARG B C 1
ATOM 1612 O O . ARG B 1 77 ? -4.891 12.781 0.51 1 94.38 77 ARG B O 1
ATOM 1619 N N . ARG B 1 78 ? -3.441 14.094 -0.516 1 95.38 78 ARG B N 1
ATOM 1620 C CA . ARG B 1 78 ? -3.361 13.227 -1.686 1 95.38 78 ARG B CA 1
ATOM 1621 C C . ARG B 1 78 ? -2.787 11.859 -1.315 1 95.38 78 ARG B C 1
ATOM 1623 O O . ARG B 1 78 ? -3.24 10.836 -1.823 1 95.38 78 ARG B O 1
ATOM 1630 N N . VAL B 1 79 ? -1.794 11.883 -0.484 1 96.75 79 VAL B N 1
ATOM 1631 C CA . VAL B 1 79 ? -1.159 10.641 -0.055 1 96.75 79 VAL B CA 1
ATOM 1632 C C . VAL B 1 79 ? -2.168 9.781 0.698 1 96.75 79 VAL B C 1
ATOM 1634 O O . VAL B 1 79 ? -2.264 8.57 0.459 1 96.75 79 VAL B O 1
ATOM 1637 N N . LEU B 1 80 ? -2.908 10.383 1.608 1 96.94 80 LEU B N 1
ATOM 1638 C CA . LEU B 1 80 ? -3.891 9.648 2.398 1 96.94 80 LEU B CA 1
ATOM 1639 C C . LEU B 1 80 ? -4.926 8.984 1.499 1 96.94 80 LEU B C 1
ATOM 1641 O O . LEU B 1 80 ? -5.246 7.809 1.68 1 96.94 80 LEU B O 1
ATOM 1645 N N . ILE B 1 81 ? -5.371 9.695 0.529 1 96.38 81 ILE B N 1
ATOM 1646 C CA . ILE B 1 81 ? -6.371 9.164 -0.396 1 96.38 81 ILE B CA 1
ATOM 1647 C C . ILE B 1 81 ? -5.746 8.07 -1.258 1 96.38 81 ILE B C 1
ATOM 1649 O O . ILE B 1 81 ? -6.336 7 -1.435 1 96.38 81 ILE B O 1
ATOM 1653 N N . ALA B 1 82 ? -4.617 8.367 -1.777 1 97.56 82 ALA B N 1
ATOM 1654 C CA . ALA B 1 82 ? -3.926 7.41 -2.635 1 97.56 82 ALA B CA 1
ATOM 1655 C C . ALA B 1 82 ? -3.611 6.125 -1.879 1 97.56 82 ALA B C 1
ATOM 1657 O O . ALA B 1 82 ? -3.746 5.027 -2.426 1 97.56 82 ALA B O 1
ATOM 1658 N N . MET B 1 83 ? -3.141 6.324 -0.667 1 97.38 83 MET B N 1
ATOM 1659 C CA . MET B 1 83 ? -2.857 5.164 0.174 1 97.38 83 MET B CA 1
ATOM 1660 C C . MET B 1 83 ? -4.121 4.352 0.422 1 97.38 83 MET B C 1
ATOM 1662 O O . MET B 1 83 ? -4.109 3.123 0.298 1 97.38 83 MET B O 1
ATOM 1666 N N . GLY B 1 84 ? -5.18 5.008 0.789 1 97.5 84 GLY B N 1
ATOM 1667 C CA . GLY B 1 84 ? -6.434 4.309 1.007 1 97.5 84 GLY B CA 1
ATOM 1668 C C . GLY B 1 84 ? -6.898 3.525 -0.206 1 97.5 84 GLY B C 1
ATOM 1669 O O . GLY B 1 84 ? -7.285 2.359 -0.088 1 97.5 84 GLY B O 1
ATOM 1670 N N . LEU B 1 85 ? -6.852 4.137 -1.328 1 97.75 85 LEU B N 1
ATOM 1671 C CA . LEU B 1 85 ? -7.266 3.496 -2.572 1 97.75 85 LEU B CA 1
ATOM 1672 C C . LEU B 1 85 ? -6.348 2.324 -2.91 1 97.75 85 LEU B C 1
ATOM 1674 O O . LEU B 1 85 ? -6.812 1.276 -3.361 1 97.75 85 LEU B O 1
ATOM 1678 N N . THR B 1 86 ? -5.062 2.521 -2.736 1 98.12 86 THR B N 1
ATOM 1679 C CA . THR B 1 86 ? -4.094 1.465 -3.014 1 98.12 86 THR B CA 1
ATOM 1680 C C . THR B 1 86 ? -4.359 0.245 -2.135 1 98.12 86 THR B C 1
ATOM 1682 O O . THR B 1 86 ? -4.348 -0.889 -2.619 1 98.12 86 THR B O 1
ATOM 1685 N N . LEU B 1 87 ? -4.555 0.506 -0.855 1 98.19 87 LEU B N 1
ATOM 1686 C CA . LEU B 1 87 ? -4.832 -0.586 0.071 1 98.19 87 LEU B CA 1
ATOM 1687 C C . LEU B 1 87 ? -6.125 -1.302 -0.301 1 98.19 87 LEU B C 1
ATOM 1689 O O . LEU B 1 87 ? -6.191 -2.533 -0.265 1 98.19 87 LEU B O 1
ATOM 1693 N N . PHE B 1 88 ? -7.141 -0.565 -0.677 1 98.31 88 PHE B N 1
ATOM 1694 C CA . PHE B 1 88 ? -8.43 -1.146 -1.047 1 98.31 88 PHE B CA 1
ATOM 1695 C C . PHE B 1 88 ? -8.297 -1.993 -2.307 1 98.31 88 PHE B C 1
ATOM 1697 O O . PHE B 1 88 ? -8.734 -3.143 -2.338 1 98.31 88 PHE B O 1
ATOM 1704 N N . LEU B 1 89 ? -7.711 -1.419 -3.303 1 97.94 89 LEU B N 1
ATOM 1705 C CA . LEU B 1 89 ? -7.539 -2.121 -4.57 1 97.94 89 LEU B CA 1
ATOM 1706 C C . LEU B 1 89 ? -6.684 -3.371 -4.387 1 97.94 89 LEU B C 1
ATOM 1708 O O . LEU B 1 89 ? -6.969 -4.414 -4.977 1 97.94 89 LEU B O 1
ATOM 1712 N N . SER B 1 90 ? -5.613 -3.234 -3.607 1 97.5 90 SER B N 1
ATOM 1713 C CA . SER B 1 90 ? -4.789 -4.402 -3.318 1 97.5 90 SER B CA 1
ATOM 1714 C C . SER B 1 90 ? -5.605 -5.504 -2.65 1 97.5 90 SER B C 1
ATOM 1716 O O . SER B 1 90 ? -5.398 -6.688 -2.922 1 97.5 90 SER B O 1
ATOM 1718 N N . THR B 1 91 ? -6.504 -5.145 -1.749 1 97.62 91 THR B N 1
ATOM 1719 C CA . THR B 1 91 ? -7.355 -6.105 -1.06 1 97.62 91 THR B CA 1
ATOM 1720 C C . THR B 1 91 ? -8.328 -6.762 -2.035 1 97.62 91 THR B C 1
ATOM 1722 O O . THR B 1 91 ? -8.484 -7.984 -2.035 1 97.62 91 THR B O 1
ATOM 1725 N N . VAL B 1 92 ? -8.906 -5.961 -2.879 1 97.88 92 VAL B N 1
ATOM 1726 C CA . VAL B 1 92 ? -9.836 -6.473 -3.883 1 97.88 92 VAL B CA 1
ATOM 1727 C C . VAL B 1 92 ? -9.109 -7.469 -4.789 1 97.88 92 VAL B C 1
ATOM 1729 O O . VAL B 1 92 ? -9.562 -8.602 -4.965 1 97.88 92 VAL B O 1
ATOM 1732 N N . ILE B 1 93 ? -8.031 -7.047 -5.32 1 97.5 93 ILE B N 1
ATOM 1733 C CA . ILE B 1 93 ? -7.254 -7.895 -6.219 1 97.5 93 ILE B CA 1
ATOM 1734 C C . ILE B 1 93 ? -6.793 -9.141 -5.477 1 97.5 93 ILE B C 1
ATOM 1736 O O . ILE B 1 93 ? -6.832 -10.25 -6.023 1 97.5 93 ILE B O 1
ATOM 1740 N N . GLY B 1 94 ? -6.383 -8.953 -4.234 1 96.25 94 GLY B N 1
ATOM 1741 C CA . GLY B 1 94 ? -5.938 -10.086 -3.432 1 96.25 94 GLY B CA 1
ATOM 1742 C C . GLY B 1 94 ? -7.016 -11.133 -3.23 1 96.25 94 GLY B C 1
ATOM 1743 O O . GLY B 1 94 ? -6.75 -12.336 -3.355 1 96.25 94 GLY B O 1
ATOM 1744 N N . PHE B 1 95 ? -8.203 -10.742 -2.936 1 97.31 95 PHE B N 1
ATOM 1745 C CA . PHE B 1 95 ? -9.289 -11.695 -2.723 1 97.31 95 PHE B CA 1
ATOM 1746 C C . PHE B 1 95 ? -9.672 -12.383 -4.027 1 97.31 95 PHE B C 1
ATOM 1748 O O . PHE B 1 95 ? -9.938 -13.578 -4.051 1 97.31 95 PHE B O 1
ATOM 1755 N N . ILE B 1 96 ? -9.711 -11.609 -5.098 1 96.69 96 ILE B N 1
ATOM 1756 C CA . ILE B 1 96 ? -10.016 -12.211 -6.391 1 96.69 96 ILE B CA 1
ATOM 1757 C C . ILE B 1 96 ? -8.977 -13.281 -6.715 1 96.69 96 ILE B C 1
ATOM 1759 O O . ILE B 1 96 ? -9.32 -14.398 -7.09 1 96.69 96 ILE B O 1
ATOM 1763 N N . GLU B 1 97 ? -7.715 -12.938 -6.582 1 95.62 97 GLU B N 1
ATOM 1764 C CA . GLU B 1 97 ? -6.648 -13.898 -6.859 1 95.62 97 GLU B CA 1
ATOM 1765 C C . GLU B 1 97 ? -6.766 -15.125 -5.969 1 95.62 97 GLU B C 1
ATOM 1767 O O . GLU B 1 97 ? -6.523 -16.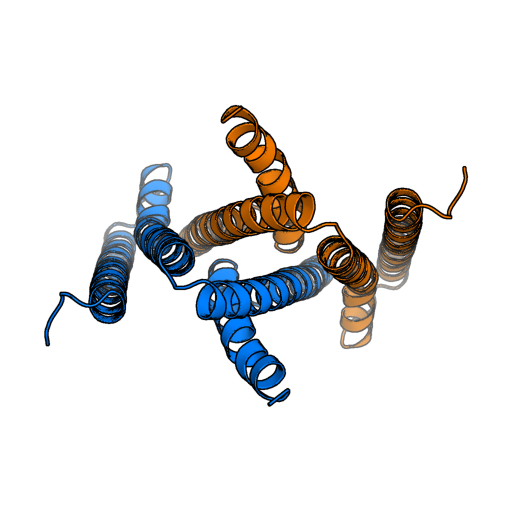25 -6.418 1 95.62 97 GLU B O 1
ATOM 1772 N N . ASN B 1 98 ? -7.047 -14.844 -4.734 1 93.56 98 ASN B N 1
ATOM 1773 C CA . ASN B 1 98 ? -7.148 -15.938 -3.773 1 93.56 98 ASN B CA 1
ATOM 1774 C C . ASN B 1 98 ? -8.273 -16.906 -4.137 1 93.56 98 ASN B C 1
ATOM 1776 O O . ASN B 1 98 ? -8.062 -18.125 -4.184 1 93.56 98 ASN B O 1
ATOM 1780 N N . PHE B 1 99 ? -9.391 -16.5 -4.473 1 94.25 99 PHE B N 1
ATOM 1781 C CA . PHE B 1 99 ? -10.547 -17.344 -4.711 1 94.25 99 PHE B CA 1
ATOM 1782 C C . PHE B 1 99 ? -10.5 -17.953 -6.109 1 94.25 99 PHE B C 1
ATOM 1784 O O . PHE B 1 99 ? -10.984 -19.062 -6.328 1 94.25 99 PHE B O 1
ATOM 1791 N N . THR B 1 100 ? -9.93 -17.188 -7.031 1 93.25 100 THR B N 1
ATOM 1792 C CA . THR B 1 100 ? -9.867 -17.703 -8.391 1 93.25 100 THR B CA 1
ATOM 1793 C C . THR B 1 100 ? -8.586 -18.516 -8.602 1 93.25 100 THR B C 1
ATOM 1795 O O . THR B 1 100 ? -8.414 -19.156 -9.641 1 93.25 100 THR B O 1
ATOM 1798 N N . GLU B 1 101 ? -7.664 -18.406 -7.633 1 90.12 101 GLU B N 1
ATOM 1799 C CA . GLU B 1 101 ? -6.383 -19.094 -7.719 1 90.12 101 GLU B CA 1
ATOM 1800 C C . GLU B 1 101 ? -5.625 -18.688 -8.984 1 90.12 101 GLU B C 1
ATOM 1802 O O . GLU B 1 101 ? -5.078 -19.547 -9.68 1 90.12 101 GLU B O 1
ATOM 1807 N N . THR B 1 102 ? -5.844 -17.5 -9.344 1 89.38 102 THR B N 1
ATOM 1808 C CA . THR B 1 102 ? -5.129 -16.938 -10.477 1 89.38 102 THR B CA 1
ATOM 1809 C C . THR B 1 102 ? -4.371 -15.68 -10.07 1 89.38 102 THR B C 1
ATOM 1811 O O . THR B 1 102 ? -4.754 -15 -9.117 1 89.38 102 THR B O 1
ATOM 1814 N N . GLN B 1 103 ? -3.316 -15.453 -10.727 1 89.5 103 GLN B N 1
ATOM 1815 C CA . GLN B 1 103 ? -2.584 -14.203 -10.523 1 89.5 103 GLN B CA 1
ATOM 1816 C C . GLN B 1 103 ? -3.053 -13.125 -11.492 1 89.5 103 GLN B C 1
ATOM 1818 O O . GLN B 1 103 ? -2.965 -13.297 -12.711 1 89.5 103 GLN B O 1
ATOM 1823 N N . LEU B 1 104 ? -3.586 -12.039 -10.969 1 91.5 104 LEU B N 1
ATOM 1824 C CA . LEU B 1 104 ? -4.082 -10.969 -11.82 1 91.5 104 LEU B CA 1
ATOM 1825 C C . LEU B 1 104 ? -2.955 -10.023 -12.219 1 91.5 104 LEU B C 1
ATOM 1827 O O . LEU B 1 104 ? -2.795 -9.703 -13.406 1 91.5 104 LEU B O 1
ATOM 1831 N N . ILE B 1 105 ? -2.188 -9.586 -11.266 1 91.88 105 ILE B N 1
ATOM 1832 C CA . ILE B 1 105 ? -1.079 -8.672 -11.523 1 91.88 105 ILE B CA 1
ATOM 1833 C C . ILE B 1 105 ? 0.078 -8.984 -10.578 1 91.88 105 ILE B C 1
ATOM 1835 O O . ILE B 1 105 ? -0.109 -9.648 -9.555 1 91.88 105 ILE B O 1
ATOM 1839 N N . GLU B 1 106 ? 1.248 -8.516 -10.953 1 92.38 106 GLU B N 1
ATOM 1840 C CA . GLU B 1 106 ? 2.426 -8.711 -10.109 1 92.38 106 GLU B CA 1
ATOM 1841 C C . GLU B 1 106 ? 2.354 -7.855 -8.852 1 92.38 106 GLU B C 1
ATOM 1843 O O . GLU B 1 106 ? 1.854 -6.727 -8.891 1 92.38 106 GLU B O 1
ATOM 1848 N N . ARG B 1 107 ? 2.938 -8.359 -7.766 1 91.38 107 ARG B N 1
ATOM 1849 C CA . ARG B 1 107 ? 2.861 -7.676 -6.477 1 91.38 107 ARG B CA 1
ATOM 1850 C C . ARG B 1 107 ? 3.645 -6.367 -6.504 1 91.38 107 ARG B C 1
ATOM 1852 O O . ARG B 1 107 ? 3.25 -5.387 -5.867 1 91.38 107 ARG B O 1
ATOM 1859 N N . TYR B 1 108 ? 4.766 -6.297 -7.207 1 91.94 108 TYR B N 1
ATOM 1860 C CA . TYR B 1 108 ? 5.566 -5.078 -7.223 1 91.94 108 TYR B CA 1
ATOM 1861 C C . TYR B 1 108 ? 4.793 -3.924 -7.852 1 91.94 108 TYR B C 1
ATOM 1863 O O . TYR B 1 108 ? 5.188 -2.762 -7.727 1 91.94 108 TYR B O 1
ATOM 1871 N N . LEU B 1 109 ? 3.625 -4.223 -8.414 1 95.12 109 LEU B N 1
ATOM 1872 C CA . LEU B 1 109 ? 2.828 -3.182 -9.055 1 95.12 109 LEU B CA 1
ATOM 1873 C C . LEU B 1 109 ? 2.021 -2.402 -8.016 1 95.12 109 LEU B C 1
ATOM 1875 O O . LEU B 1 109 ? 1.366 -1.412 -8.352 1 95.12 109 LEU B O 1
ATOM 1879 N N . VAL B 1 110 ? 2.119 -2.789 -6.797 1 97.38 110 VAL B N 1
ATOM 1880 C CA . VAL B 1 110 ? 1.501 -2.016 -5.727 1 97.38 110 VAL B CA 1
ATOM 1881 C C . VAL B 1 110 ? 2.121 -0.622 -5.672 1 97.38 110 VAL B C 1
ATOM 1883 O O . VAL B 1 110 ? 1.42 0.368 -5.449 1 97.38 110 VAL B O 1
ATOM 1886 N N . TYR B 1 111 ? 3.361 -0.582 -5.934 1 98.06 111 TYR B N 1
ATOM 1887 C CA . TYR B 1 111 ? 4.066 0.695 -5.91 1 98.06 111 TYR B CA 1
ATOM 1888 C C . TYR B 1 111 ? 3.576 1.609 -7.023 1 98.06 111 TYR B C 1
ATOM 1890 O O . TYR B 1 111 ? 3.143 2.734 -6.766 1 98.06 111 TYR B O 1
ATOM 1898 N N . PRO B 1 112 ? 3.605 1.131 -8.266 1 97.56 112 PRO B N 1
ATOM 1899 C CA . PRO B 1 112 ? 3.018 1.952 -9.328 1 97.56 112 PRO B CA 1
ATOM 1900 C C . PRO B 1 112 ? 1.538 2.25 -9.086 1 97.56 112 PRO B C 1
ATOM 1902 O O . PRO B 1 112 ? 1.051 3.316 -9.477 1 97.56 112 PRO B O 1
ATOM 1905 N N . MET B 1 113 ? 0.855 1.346 -8.555 1 98 113 MET B N 1
ATOM 1906 C CA . MET B 1 113 ? -0.558 1.551 -8.25 1 98 113 MET B CA 1
ATOM 1907 C C . MET B 1 113 ? -0.748 2.746 -7.32 1 98 113 MET B C 1
ATOM 1909 O O . MET B 1 113 ? -1.649 3.561 -7.527 1 98 113 MET B O 1
ATOM 1913 N N . PHE B 1 114 ? 0.073 2.887 -6.352 1 98.25 114 PHE B N 1
ATOM 1914 C CA . PHE B 1 114 ? 0.016 4.035 -5.457 1 98.25 114 PHE B CA 1
ATOM 1915 C C . PHE B 1 114 ? 0.186 5.336 -6.23 1 98.25 114 PHE B C 1
ATOM 1917 O O . PHE B 1 114 ? -0.559 6.293 -6.016 1 98.25 114 PHE B O 1
ATOM 1924 N N . TRP B 1 115 ? 1.129 5.395 -7.086 1 97.06 115 TRP B N 1
ATOM 1925 C CA . TRP B 1 115 ? 1.406 6.617 -7.832 1 97.06 115 TRP B CA 1
ATOM 1926 C C . TRP B 1 115 ? 0.253 6.957 -8.773 1 97.06 115 TRP B C 1
ATOM 1928 O O . TRP B 1 115 ? -0.047 8.133 -9 1 97.06 115 TRP B O 1
ATOM 1938 N N . ALA B 1 116 ? -0.304 5.891 -9.398 1 97.19 116 ALA B N 1
ATOM 1939 C CA . ALA B 1 116 ? -1.488 6.117 -10.219 1 97.19 116 ALA B CA 1
ATOM 1940 C C . ALA B 1 116 ? -2.621 6.723 -9.398 1 97.19 116 ALA B C 1
ATOM 1942 O O . ALA B 1 116 ? -3.252 7.695 -9.828 1 97.19 116 ALA B O 1
ATOM 1943 N N . CYS B 1 117 ? -2.836 6.203 -8.203 1 97.12 117 CYS B N 1
ATOM 1944 C CA . CYS B 1 117 ? -3.871 6.719 -7.316 1 97.12 117 CYS B CA 1
ATOM 1945 C C . CYS B 1 117 ? -3.527 8.125 -6.844 1 97.12 117 CYS B C 1
ATOM 1947 O O . CYS B 1 117 ? -4.414 8.977 -6.715 1 97.12 117 CYS B O 1
ATOM 1949 N N . PHE B 1 118 ? -2.283 8.32 -6.59 1 96.38 118 PHE B N 1
ATOM 1950 C CA . PHE B 1 118 ? -1.812 9.641 -6.176 1 96.38 118 PHE B CA 1
ATOM 1951 C C . PHE B 1 118 ? -2.072 10.672 -7.266 1 96.38 118 PHE B C 1
ATOM 1953 O O . PHE B 1 118 ? -2.512 11.789 -6.977 1 96.38 118 PHE B O 1
ATOM 1960 N N . GLY B 1 119 ? -1.776 10.344 -8.484 1 92.94 119 GLY B N 1
ATOM 1961 C CA . GLY B 1 11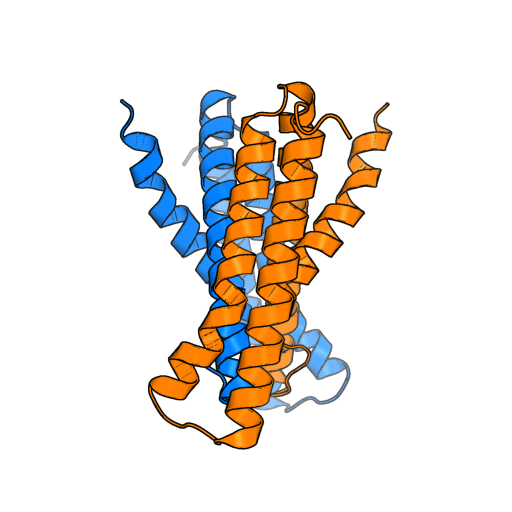9 ? -2.023 11.234 -9.617 1 92.94 119 GLY B CA 1
ATOM 1962 C C . GLY B 1 119 ? -3.494 11.531 -9.82 1 92.94 119 GLY B C 1
ATOM 1963 O O . GLY B 1 119 ? -3.857 12.656 -10.18 1 92.94 119 GLY B O 1
ATOM 1964 N N . LEU B 1 120 ? -4.336 10.57 -9.578 1 90.25 120 LEU B N 1
ATOM 1965 C CA . LEU B 1 120 ? -5.773 10.734 -9.766 1 90.25 120 LEU B CA 1
ATOM 1966 C C . LEU B 1 120 ? -6.375 11.586 -8.641 1 90.25 120 LEU B C 1
ATOM 1968 O O . LEU B 1 120 ? -7.426 12.203 -8.82 1 90.25 120 LEU B O 1
ATOM 1972 N N . ALA B 1 121 ? -5.801 11.43 -7.5 1 83.56 121 ALA B N 1
ATOM 1973 C CA . ALA B 1 121 ? -6.305 12.203 -6.367 1 83.56 121 ALA B CA 1
ATOM 1974 C C . ALA B 1 121 ? -6.016 13.688 -6.547 1 83.56 121 ALA B C 1
ATOM 1976 O O . ALA B 1 121 ? -6.609 14.531 -5.867 1 83.56 121 ALA B O 1
ATOM 1977 N N . SER B 1 122 ? -5.203 14.141 -7.414 1 71.19 122 SER B N 1
ATOM 1978 C CA . SER B 1 122 ? -4.77 15.516 -7.645 1 71.19 122 SER B CA 1
ATOM 1979 C C . SER B 1 122 ? -5.934 16.391 -8.086 1 71.19 122 SER B C 1
ATOM 1981 O O . SER B 1 122 ? -6.125 17.5 -7.562 1 71.19 122 SER B O 1
ATOM 1983 N N . PRO B 1 123 ? -6.711 15.992 -9.055 1 59.84 123 PRO B N 1
ATOM 1984 C CA . PRO B 1 123 ? -7.773 16.891 -9.508 1 59.84 123 PRO B CA 1
ATOM 1985 C C . PRO B 1 123 ? -8.836 17.141 -8.438 1 59.84 123 PRO B C 1
ATOM 1987 O O . PRO B 1 123 ? -9.508 18.172 -8.453 1 59.84 123 PRO B O 1
ATOM 1990 N N . PHE B 1 124 ? -9.172 16.266 -7.664 1 53.12 124 PHE B N 1
ATOM 1991 C CA . PHE B 1 124 ? -10.242 16.406 -6.676 1 53.12 124 PHE B CA 1
ATOM 1992 C C . PHE B 1 124 ? -9.859 17.422 -5.605 1 53.12 124 PHE B C 1
ATOM 1994 O O . PHE B 1 124 ? -10.734 18 -4.957 1 53.12 124 PHE B O 1
ATOM 2001 N N . ILE B 1 125 ? -8.648 17.625 -5.379 1 52.47 125 ILE B N 1
ATOM 2002 C CA . ILE B 1 125 ? -8.266 18.594 -4.352 1 52.47 125 ILE B CA 1
ATOM 2003 C C . ILE B 1 125 ? -8.164 19.984 -4.965 1 52.47 125 ILE B C 1
ATOM 2005 O O . ILE B 1 125 ? -8.281 21 -4.262 1 52.47 125 ILE B O 1
ATOM 2009 N N . ARG B 1 126 ? -7.844 20.125 -6.215 1 50.81 126 ARG B N 1
ATOM 2010 C CA . ARG B 1 126 ? -7.723 21.453 -6.816 1 50.81 126 ARG B CA 1
ATOM 2011 C C . ARG B 1 126 ? -9.094 22.094 -7.012 1 50.81 126 ARG B C 1
ATOM 2013 O O . ARG B 1 126 ? -9.195 23.297 -7.242 1 50.81 126 ARG B O 1
ATOM 2020 N N . GLY B 1 127 ? -10.078 21.297 -7.105 1 42.19 127 GLY B N 1
ATOM 2021 C CA . GLY B 1 127 ? -11.312 21.969 -7.477 1 42.19 127 GLY B CA 1
ATOM 2022 C C . GLY B 1 127 ? -11.805 22.938 -6.422 1 42.19 127 GLY B C 1
ATOM 2023 O O . GLY B 1 127 ? -12.836 23.578 -6.594 1 42.19 127 GLY B O 1
ATOM 2024 N N . SER B 1 128 ? -11.516 22.75 -5.203 1 37.03 128 SER B N 1
ATOM 2025 C CA . SER B 1 128 ? -12.219 23.672 -4.324 1 37.03 128 SER B CA 1
ATOM 2026 C C . SER B 1 128 ? -11.617 25.078 -4.418 1 37.03 128 SER B C 1
ATOM 2028 O O . SER B 1 128 ? -10.742 25.438 -3.629 1 37.03 128 SER B O 1
ATOM 2030 N N . LYS B 1 129 ? -11 25.422 -5.5 1 35.47 129 LYS B N 1
ATOM 2031 C CA . LYS B 1 129 ? -10.82 26.859 -5.629 1 35.47 129 LYS B CA 1
ATOM 2032 C C . LYS B 1 129 ? -12.133 27.547 -6.02 1 35.47 129 LYS B C 1
ATOM 2034 O O . LYS B 1 129 ? -12.891 27.016 -6.832 1 35.47 129 LYS B O 1
#

Secondary structure (DSSP, 8-state):
--TTSHHHHHHHHHHHHHHHHHHHHHHHHHHHHHH---HHHHHHHHHTTHHHHHHHHHHHHHHHHHS-HHHHHHHHHHHHHHHHHHHHHHHHHHHHHHHHT---S-GGGHHHHHHHHHHHHHHHHHT--/--TTSHHHHHHHHHHHHHHHHHHHHHHHHHHHHHH---HHHHHHHHHTTHHHHHHHHHHHHHHHHHS-HHHHHHHHHHHHHHHHHHHHHHHHHHHHHHHHT---S-GGGHHHHHHHHHHHHHHHHHT--

Organism: Asticcacaulis excentricus (strain ATCC 15261 / DSM 4724 / KCTC 12464 / NCIMB 9791 / VKM B-1370 / CB 48) (NCBI:txid573065)

Solvent-accessible surface area (backbone atoms only — not comparable to full-atom values): 13259 Å² total; per-residue (Å²): 128,73,63,79,41,72,66,40,41,48,52,51,53,41,50,50,24,49,51,50,22,52,50,40,39,51,48,36,50,53,48,42,70,72,63,61,60,60,68,70,60,37,50,55,47,28,37,50,34,33,52,28,53,42,47,40,45,53,50,52,55,50,50,43,69,69,38,56,70,70,59,27,54,53,50,49,53,26,46,55,51,8,49,47,50,36,40,39,50,40,28,30,53,18,32,35,24,62,73,66,72,42,85,86,70,66,53,39,45,53,45,58,44,30,53,54,35,32,60,62,39,48,62,73,64,60,57,82,108,128,74,63,79,40,72,67,41,42,49,53,51,53,41,49,50,25,49,51,49,21,52,50,39,40,51,48,38,49,54,46,41,72,73,64,61,61,61,68,69,62,37,50,54,46,28,37,49,33,33,54,29,53,42,47,41,46,52,49,52,56,49,50,44,70,71,39,55,72,69,59,27,54,53,50,50,53,26,46,54,52,9,48,46,51,36,41,39,51,38,27,31,53,19,34,34,24,62,74,65,70,43,82,85,70,67,54,39,47,55,46,58,45,30,53,54,36,32,60,61,38,48,61,73,65,60,59,81,110

Foldseek 3Di:
DPCPDLVNVLVVQLVVLVVQLVVLVVVLVVVCVVPVDDDPVNVVSVCRSVVSVVSNVVSVVVSLVPDDPVSNVLLVVLLVQLVVVLVVVCVVQVVVCVVVVHHDDDPVCSSVSSVVSSVVSVVVVVPVD/DPCPDLVSVLVVQLVVLVVQLVVLVVVLVVVCVVPVDDDPVNVVSVCRSVVSVVSNVVSVVVSLVPDDPVSNVLLVVLLVQLVVVLVVVCVVQVVCCVVVVHHDDDPVCSSVSSVVSSVVSNVVVPPVD

Radius of gyration: 20.39 Å; Cα contacts (8 Å, |Δi|>4): 254; chains: 2; bounding box: 45×52×45 Å

Sequence (258 aa):
MNLKTPAAEYAIQMTLWMALYAGLLIGAILYIKANHPTGPLLYALAVLPALPIGGTIVTFLRFIERSDEFIRAMMVRRVLIAMGLTLFLSTVIGFIENFTETQLIERYLVYPMFWACFGLASPFIRGSKMNLKTPAAEYAIQMTLWMALYAGLLIGAILYIKANHPTGPLLYALAVLPALPIGGTIVTFLRFIERSDEFIRAMMVRRVLIAMGLTLFLSTVIGFIENFTETQLIERYLVYPMFWACFGLASPFIRGSK

pLDDT: mean 91.08, std 13.52, range [35.47, 98.44]

Nearest PDB structures (foldseek):
  2y3b-assembly1_A-2  TM=8.203E-01  e=2.120E+00  Cupriavidus metallidurans CH34
  4wwf-assembly1_A-3  TM=8.205E-01  e=3.443E+00  Cupriavidus metallidurans CH34
  2y3d-assembly1_A  TM=6.973E-01  e=2.776E+00  Cupriavidus metallidurans CH34
  2y3g-assembly2_B  TM=6.281E-01  e=4.048E+00  Cupriavidus metallidurans CH34
  2y3b-assembly1_A-2  TM=8.202E-01  e=2.801E+00  Cupriavidus metallidurans CH34